Protein AF-A0A956D9Q2-F1 (afdb_monomer)

Radius of gyration: 20.37 Å; Cα contacts (8 Å, |Δi|>4): 290; chains: 1; bounding box: 52×32×59 Å

Structure (mmCIF, N/CA/C/O backbone):
data_AF-A0A956D9Q2-F1
#
_entry.id   AF-A0A956D9Q2-F1
#
loop_
_atom_site.group_PDB
_atom_site.id
_atom_site.type_symbol
_atom_site.label_atom_id
_atom_site.label_alt_id
_atom_site.label_comp_id
_atom_site.label_asym_id
_atom_site.label_entity_id
_atom_site.label_seq_id
_atom_site.pdbx_PDB_ins_code
_atom_site.Cartn_x
_atom_site.Cartn_y
_atom_site.Cartn_z
_atom_site.occupancy
_atom_site.B_iso_or_equiv
_atom_site.auth_seq_id
_atom_site.auth_comp_id
_atom_site.auth_asym_id
_atom_site.auth_atom_id
_atom_site.pdbx_PDB_model_num
ATOM 1 N N . MET A 1 1 ? 12.483 -1.437 -29.397 1.00 74.00 1 MET A N 1
ATOM 2 C CA . MET A 1 1 ? 12.167 -0.551 -28.256 1.00 74.00 1 MET A CA 1
ATOM 3 C C . MET A 1 1 ? 12.816 -1.042 -26.966 1.00 74.00 1 MET A C 1
ATOM 5 O O . MET A 1 1 ? 13.637 -0.314 -26.442 1.00 74.00 1 MET A O 1
ATOM 9 N N . ALA A 1 2 ? 12.564 -2.276 -26.504 1.00 77.69 2 ALA A N 1
ATOM 10 C CA . ALA A 1 2 ? 13.206 -2.820 -25.293 1.00 77.69 2 ALA A CA 1
ATOM 11 C C . ALA A 1 2 ? 14.751 -2.796 -25.322 1.00 77.69 2 ALA A C 1
ATOM 13 O O . ALA A 1 2 ? 15.374 -2.517 -24.308 1.00 77.69 2 ALA A O 1
ATOM 14 N N . ALA A 1 3 ? 15.372 -2.983 -26.494 1.00 83.94 3 ALA A N 1
ATOM 15 C CA . ALA A 1 3 ? 16.827 -2.867 -26.655 1.00 83.94 3 ALA A CA 1
ATOM 16 C C . ALA A 1 3 ? 17.393 -1.473 -26.304 1.00 83.94 3 ALA A C 1
ATOM 18 O O . ALA A 1 3 ? 18.543 -1.377 -25.893 1.00 83.94 3 ALA A O 1
ATOM 19 N N . LEU A 1 4 ? 16.593 -0.401 -26.416 1.00 89.38 4 LEU A N 1
ATOM 20 C CA . LEU A 1 4 ? 17.023 0.964 -26.078 1.00 89.38 4 LEU A CA 1
ATOM 21 C C . LEU A 1 4 ? 17.129 1.197 -24.566 1.00 89.38 4 LEU A C 1
ATOM 23 O O . LEU A 1 4 ? 17.721 2.185 -24.150 1.00 89.38 4 LEU A O 1
ATOM 27 N N . LEU A 1 5 ? 16.609 0.282 -23.741 1.00 87.38 5 LEU A N 1
ATOM 28 C CA . LEU A 1 5 ? 16.846 0.306 -22.298 1.00 87.38 5 LEU A CA 1
ATOM 29 C C . LEU A 1 5 ? 18.310 -0.020 -21.964 1.00 87.38 5 LEU A C 1
ATOM 31 O O . LEU A 1 5 ? 18.781 0.361 -20.910 1.00 87.38 5 LEU A O 1
ATOM 35 N N . GLY A 1 6 ? 19.056 -0.679 -22.853 1.00 86.81 6 GLY A N 1
ATOM 36 C CA . GLY A 1 6 ? 20.488 -0.937 -22.663 1.00 86.81 6 GLY A CA 1
ATOM 37 C C . GLY A 1 6 ? 21.409 0.140 -23.243 1.00 86.81 6 GLY A C 1
ATOM 38 O O . GLY A 1 6 ? 22.596 -0.119 -23.388 1.00 86.81 6 GLY A O 1
ATOM 39 N N . HIS A 1 7 ? 20.877 1.293 -23.661 1.00 91.50 7 HIS A N 1
ATOM 40 C CA . HIS A 1 7 ? 21.662 2.346 -24.310 1.00 91.50 7 HIS A CA 1
ATOM 41 C C . HIS A 1 7 ? 22.551 3.096 -23.304 1.00 91.50 7 HIS A C 1
ATOM 43 O O . HIS A 1 7 ? 22.143 3.278 -22.162 1.00 91.50 7 HIS A O 1
ATOM 49 N N . ASP A 1 8 ? 23.728 3.580 -23.712 1.00 88.00 8 ASP A N 1
ATOM 50 C CA . ASP A 1 8 ? 24.673 4.263 -22.805 1.00 88.00 8 ASP A CA 1
ATOM 51 C C . ASP A 1 8 ? 24.144 5.619 -22.296 1.00 88.00 8 ASP A C 1
ATOM 53 O O . ASP A 1 8 ? 24.400 6.022 -21.161 1.00 88.00 8 ASP A O 1
ATOM 57 N N . ASP A 1 9 ? 23.347 6.296 -23.120 1.00 90.75 9 ASP A N 1
ATOM 58 C CA . ASP A 1 9 ? 22.703 7.578 -22.802 1.00 90.75 9 ASP A CA 1
ATOM 59 C C . ASP A 1 9 ? 21.452 7.407 -21.914 1.00 90.75 9 ASP A C 1
ATOM 61 O O . ASP A 1 9 ? 20.498 6.720 -22.297 1.00 90.75 9 ASP A O 1
ATOM 65 N N . GLU A 1 10 ? 21.440 8.072 -20.752 1.00 90.56 10 GLU A N 1
ATOM 66 C CA . GLU A 1 10 ? 20.307 8.100 -19.816 1.00 90.56 10 GLU A CA 1
ATOM 67 C C . GLU A 1 10 ? 19.037 8.677 -20.450 1.00 90.56 10 GLU A C 1
ATOM 69 O O . GLU A 1 10 ? 17.956 8.122 -20.249 1.00 90.56 10 GLU A O 1
ATOM 74 N N . GLU A 1 11 ? 19.131 9.739 -21.253 1.00 92.31 11 GLU A N 1
ATOM 75 C CA . GLU A 1 11 ? 17.955 10.357 -21.874 1.00 92.31 11 GLU A CA 1
ATOM 76 C C . GLU A 1 11 ? 17.266 9.383 -22.836 1.00 92.31 11 GLU A C 1
ATOM 78 O O . GLU A 1 11 ? 16.033 9.294 -22.870 1.00 92.31 11 GLU A O 1
ATOM 83 N N . VAL A 1 12 ? 18.055 8.581 -23.559 1.00 93.75 12 VAL A N 1
ATOM 84 C CA . VAL A 1 12 ? 17.544 7.531 -24.451 1.00 93.75 12 VAL A CA 1
ATOM 85 C C . VAL A 1 12 ? 16.865 6.421 -23.650 1.00 93.75 12 VAL A C 1
ATOM 87 O O . VAL A 1 12 ? 15.775 5.981 -24.030 1.00 93.75 12 VAL A O 1
ATOM 90 N N . ARG A 1 13 ? 17.448 5.999 -22.519 1.00 93.94 13 ARG A N 1
ATOM 91 C CA . ARG A 1 13 ? 16.833 4.992 -21.636 1.00 93.94 13 ARG A CA 1
ATOM 92 C C . ARG A 1 13 ? 15.531 5.501 -21.012 1.00 93.94 13 ARG A C 1
ATOM 94 O O . ARG A 1 13 ? 14.530 4.781 -21.017 1.00 93.94 13 ARG A O 1
ATOM 101 N N . VAL A 1 14 ? 15.499 6.755 -20.555 1.00 94.00 14 VAL A N 1
ATOM 102 C CA . VAL A 1 14 ? 14.294 7.421 -20.030 1.00 94.00 14 VAL A CA 1
ATOM 103 C C . VAL A 1 14 ? 13.206 7.487 -21.099 1.00 94.00 14 VAL A C 1
ATOM 105 O O . VAL A 1 14 ? 12.069 7.077 -20.848 1.00 94.00 14 VAL A O 1
ATOM 108 N N . ALA A 1 15 ? 13.538 7.960 -22.302 1.00 94.25 15 ALA A N 1
ATOM 109 C CA . ALA A 1 15 ? 12.596 8.035 -23.413 1.00 94.25 15 ALA A CA 1
ATOM 110 C C . ALA A 1 15 ? 12.057 6.645 -23.781 1.00 94.25 15 ALA A C 1
ATOM 112 O O . ALA A 1 15 ? 10.848 6.478 -23.958 1.00 94.25 15 ALA A O 1
ATOM 113 N N . ALA A 1 16 ? 12.922 5.629 -23.814 1.00 94.25 16 ALA A N 1
ATOM 114 C CA . ALA A 1 16 ? 12.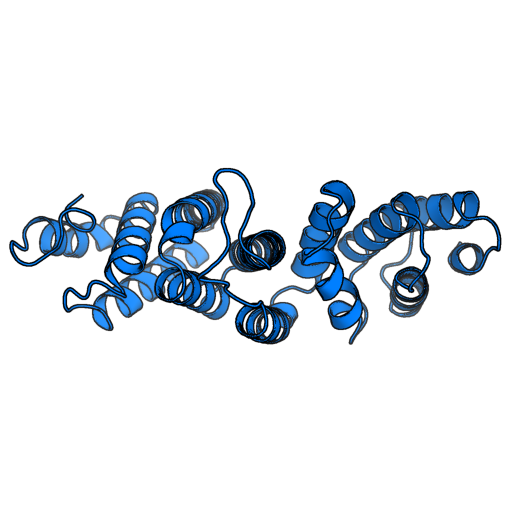521 4.249 -24.059 1.00 94.25 16 ALA A CA 1
ATOM 115 C C . ALA A 1 16 ? 11.545 3.736 -22.989 1.00 94.25 16 ALA A C 1
ATOM 117 O O . ALA A 1 16 ? 10.511 3.169 -23.341 1.00 94.25 16 ALA A O 1
ATOM 118 N N . ALA A 1 17 ? 11.811 3.980 -21.701 1.00 94.00 17 ALA A N 1
ATOM 119 C CA . ALA A 1 17 ? 10.908 3.600 -20.614 1.00 94.00 17 ALA A CA 1
ATOM 120 C C . ALA A 1 17 ? 9.540 4.300 -20.723 1.00 94.00 17 ALA A C 1
ATOM 122 O O . ALA A 1 17 ? 8.500 3.663 -20.537 1.00 94.00 17 ALA A O 1
ATOM 123 N N . VAL A 1 18 ? 9.515 5.586 -21.092 1.00 95.19 18 VAL A N 1
ATOM 124 C CA . VAL A 1 18 ? 8.268 6.338 -21.323 1.00 95.19 18 VAL A CA 1
ATOM 125 C C . VAL A 1 18 ? 7.482 5.764 -22.501 1.00 95.19 18 VAL A C 1
ATOM 127 O O . VAL A 1 18 ? 6.277 5.542 -22.381 1.00 95.19 18 VAL A O 1
ATOM 130 N N . VAL A 1 19 ? 8.139 5.483 -23.627 1.00 95.56 19 VAL A N 1
ATOM 131 C CA . VAL A 1 19 ? 7.466 4.919 -24.805 1.00 95.56 19 VAL A CA 1
ATOM 132 C C . VAL A 1 19 ? 6.958 3.505 -24.524 1.00 95.56 19 VAL A C 1
ATOM 134 O O . VAL A 1 19 ? 5.831 3.182 -24.895 1.00 95.56 19 VAL A O 1
ATOM 137 N N . LEU A 1 20 ? 7.735 2.675 -23.822 1.00 94.44 20 LEU A N 1
ATOM 138 C CA . LEU A 1 20 ? 7.298 1.341 -23.408 1.00 94.44 20 LEU A CA 1
ATOM 139 C C . LEU A 1 20 ? 6.104 1.405 -22.461 1.00 94.44 20 LEU A C 1
ATOM 141 O O . LEU A 1 20 ? 5.171 0.631 -22.624 1.00 94.44 20 LEU A O 1
ATOM 145 N N . ARG A 1 21 ? 6.069 2.351 -21.522 1.00 94.75 21 ARG A N 1
ATOM 146 C CA . ARG A 1 21 ? 4.885 2.552 -20.681 1.00 94.75 21 ARG A CA 1
ATOM 147 C C . ARG A 1 21 ? 3.629 2.791 -21.523 1.00 94.75 21 ARG A C 1
ATOM 149 O O . ARG A 1 21 ? 2.561 2.304 -21.168 1.00 94.75 21 ARG A O 1
ATOM 156 N N . GLU A 1 22 ? 3.726 3.571 -22.598 1.00 94.25 22 GLU A N 1
ATOM 157 C CA . GLU A 1 22 ? 2.556 3.919 -23.410 1.00 94.25 22 GLU A CA 1
ATOM 158 C C . GLU A 1 22 ? 2.171 2.868 -24.448 1.00 94.25 22 GLU A C 1
ATOM 160 O O . GLU A 1 22 ? 0.980 2.691 -24.693 1.00 94.25 22 GLU A O 1
ATOM 165 N N . GLN A 1 23 ? 3.152 2.201 -25.053 1.00 92.50 23 GLN A N 1
ATOM 166 C CA . GLN A 1 23 ? 2.966 1.378 -26.255 1.00 92.50 23 GLN A CA 1
ATOM 167 C C . GLN A 1 23 ? 3.648 0.003 -26.170 1.00 92.50 23 GLN A C 1
ATOM 169 O O . GLN A 1 23 ? 3.635 -0.762 -27.133 1.00 92.50 23 GLN A O 1
ATOM 174 N N . GLY A 1 24 ? 4.319 -0.297 -25.061 1.00 85.38 24 GLY A N 1
ATOM 175 C CA . GLY A 1 24 ? 5.081 -1.526 -24.881 1.00 85.38 24 GLY A CA 1
ATOM 176 C C . GLY A 1 24 ? 4.191 -2.737 -24.594 1.00 85.38 24 GLY A C 1
ATOM 177 O O . GLY A 1 24 ? 3.100 -2.591 -24.038 1.00 85.38 24 GLY A O 1
ATOM 178 N N . PRO A 1 25 ? 4.649 -3.948 -24.953 1.00 88.06 25 PRO A N 1
ATOM 179 C CA . PRO A 1 25 ? 3.952 -5.170 -24.589 1.00 88.06 25 PRO A CA 1
ATOM 180 C C . PRO A 1 25 ? 4.051 -5.419 -23.078 1.00 88.06 25 PRO A C 1
ATOM 182 O O . PRO A 1 25 ? 5.095 -5.213 -22.458 1.00 88.06 25 PRO A O 1
ATOM 185 N N . ALA A 1 26 ? 2.959 -5.906 -22.489 1.00 87.25 26 ALA A N 1
ATOM 186 C CA . ALA A 1 26 ? 2.914 -6.374 -21.107 1.00 87.25 26 ALA A CA 1
ATOM 187 C C . ALA A 1 26 ? 3.483 -7.804 -21.013 1.00 87.25 26 ALA A C 1
ATOM 189 O O . ALA A 1 26 ? 2.753 -8.764 -20.764 1.00 87.25 26 ALA A O 1
ATOM 190 N N . ASP A 1 27 ? 4.780 -7.957 -21.292 1.00 89.00 27 ASP A N 1
ATOM 191 C CA . ASP A 1 27 ? 5.479 -9.242 -21.240 1.00 89.00 27 ASP A CA 1
ATOM 192 C C . ASP A 1 27 ? 6.633 -9.257 -20.225 1.00 89.00 27 ASP A C 1
ATOM 194 O O . ASP A 1 27 ? 7.174 -8.230 -19.806 1.00 89.00 27 ASP A O 1
ATOM 198 N N . ALA A 1 28 ? 7.011 -10.468 -19.808 1.00 87.12 28 ALA A N 1
ATOM 199 C CA . ALA A 1 28 ? 8.036 -10.673 -18.789 1.00 87.12 28 ALA A CA 1
ATOM 200 C C . ALA A 1 28 ? 9.428 -10.193 -19.234 1.00 87.12 28 ALA A C 1
ATOM 202 O O . ALA A 1 28 ? 10.229 -9.797 -18.389 1.00 87.12 28 ALA A O 1
ATOM 203 N N . ALA A 1 29 ? 9.722 -10.209 -20.538 1.00 89.12 29 ALA A N 1
ATOM 204 C CA . ALA A 1 29 ? 11.007 -9.766 -21.071 1.00 89.12 29 ALA A CA 1
ATOM 205 C C . ALA A 1 29 ? 11.160 -8.243 -20.949 1.00 89.12 29 ALA A C 1
ATOM 207 O O . ALA A 1 29 ? 12.189 -7.756 -20.480 1.00 89.12 29 ALA A O 1
ATOM 208 N N . THR A 1 30 ? 10.114 -7.496 -21.300 1.00 90.38 30 THR A N 1
ATOM 209 C CA . THR A 1 30 ? 10.054 -6.036 -21.181 1.00 90.38 30 THR A CA 1
ATOM 210 C C . THR A 1 30 ? 10.071 -5.615 -19.718 1.00 90.38 30 THR A C 1
ATOM 212 O O . THR A 1 30 ? 10.853 -4.741 -19.343 1.00 90.38 30 THR A O 1
ATOM 215 N N . ALA A 1 31 ? 9.281 -6.276 -18.866 1.00 89.50 31 ALA A N 1
ATOM 216 C CA . ALA A 1 31 ? 9.311 -6.034 -17.428 1.00 89.50 31 ALA A CA 1
ATOM 217 C C . ALA A 1 31 ? 10.694 -6.343 -16.824 1.00 89.50 31 ALA A C 1
ATOM 219 O O . ALA A 1 31 ? 11.209 -5.554 -16.036 1.00 89.50 31 ALA A O 1
ATOM 220 N N . GLY A 1 32 ? 11.340 -7.440 -17.231 1.00 89.31 32 GLY A N 1
ATOM 221 C CA . GLY A 1 32 ? 12.693 -7.789 -16.790 1.00 89.31 32 GLY A CA 1
ATOM 222 C C . GLY A 1 32 ? 13.746 -6.761 -17.212 1.00 89.31 32 GLY A C 1
ATOM 223 O O . GLY A 1 32 ? 14.578 -6.366 -16.396 1.00 89.31 32 GLY A O 1
ATOM 224 N N . ALA A 1 33 ? 13.676 -6.270 -18.452 1.00 90.00 33 ALA A N 1
ATOM 225 C CA . ALA A 1 33 ? 14.574 -5.227 -18.946 1.00 90.00 33 ALA A CA 1
ATOM 226 C C . ALA A 1 33 ? 14.397 -3.903 -18.181 1.00 90.00 33 ALA A C 1
ATOM 228 O O . ALA A 1 33 ? 15.385 -3.272 -17.813 1.00 90.00 33 ALA A O 1
ATOM 229 N N . LEU A 1 34 ? 13.153 -3.518 -17.876 1.00 91.69 34 LEU A N 1
ATOM 230 C CA . LEU A 1 34 ? 12.854 -2.348 -17.045 1.00 91.69 34 LEU A CA 1
ATOM 231 C C . LEU A 1 34 ? 13.390 -2.514 -15.618 1.00 91.69 34 LEU A C 1
ATOM 233 O O . LEU A 1 34 ? 13.999 -1.596 -15.086 1.00 91.69 34 LEU A O 1
ATOM 237 N N . VAL A 1 35 ? 13.239 -3.687 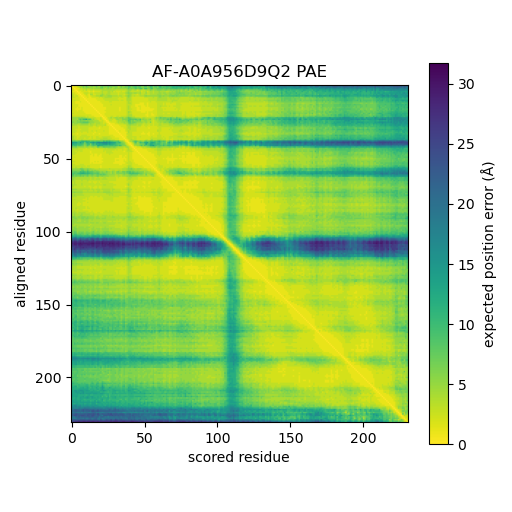-15.000 1.00 91.00 35 VAL A N 1
ATOM 238 C CA . VAL A 1 35 ? 13.810 -3.952 -13.666 1.00 91.00 35 VAL A CA 1
ATOM 239 C C . VAL A 1 35 ? 15.335 -3.802 -13.657 1.00 91.00 35 VAL A C 1
ATOM 241 O O . VAL A 1 35 ? 15.892 -3.348 -12.657 1.00 91.00 35 VAL A O 1
ATOM 244 N N . GLY A 1 36 ? 16.008 -4.127 -14.765 1.00 88.25 36 GLY A N 1
ATOM 245 C CA . GLY A 1 36 ? 17.444 -3.898 -14.938 1.00 88.25 36 GLY A CA 1
ATOM 246 C C . GLY A 1 36 ? 17.868 -2.431 -14.780 1.00 88.25 36 GLY A C 1
ATOM 247 O O . GLY A 1 36 ? 18.987 -2.181 -14.344 1.00 88.25 36 GLY A O 1
ATOM 248 N N . LEU A 1 37 ? 16.966 -1.478 -15.045 1.00 88.88 37 LEU A N 1
ATOM 249 C CA . LEU A 1 37 ? 17.195 -0.036 -14.876 1.00 88.88 37 LEU A CA 1
ATOM 250 C C . LEU A 1 37 ? 17.000 0.474 -13.446 1.00 88.88 37 LEU A C 1
ATOM 252 O O . LEU A 1 37 ? 17.184 1.654 -13.186 1.00 88.88 37 LEU A O 1
ATOM 256 N N . LEU A 1 38 ? 16.602 -0.379 -12.502 1.00 88.25 38 LEU A N 1
ATOM 257 C CA . LEU A 1 38 ? 16.478 -0.003 -11.090 1.00 88.25 38 LEU A CA 1
ATOM 258 C C . LEU A 1 38 ? 17.776 -0.263 -10.300 1.00 88.25 38 LEU A C 1
ATOM 260 O O . LEU A 1 38 ? 17.731 -0.510 -9.094 1.00 88.25 38 LEU A O 1
ATOM 264 N N . ALA A 1 39 ? 18.926 -0.275 -10.977 1.00 77.94 39 ALA A N 1
ATOM 265 C CA . ALA A 1 39 ? 20.228 -0.547 -10.375 1.00 77.94 39 ALA A CA 1
ATOM 266 C C . ALA A 1 39 ? 20.796 0.666 -9.611 1.00 77.94 39 ALA A C 1
ATOM 268 O O . ALA A 1 39 ? 20.363 1.808 -9.778 1.00 77.94 39 ALA A O 1
ATOM 269 N N . GLU A 1 40 ? 21.787 0.415 -8.751 1.00 62.41 40 GLU A N 1
ATOM 270 C CA . GLU A 1 40 ? 22.523 1.487 -8.077 1.00 62.41 40 GLU A CA 1
ATOM 271 C C . GLU A 1 40 ? 23.238 2.368 -9.113 1.00 62.41 40 GLU A C 1
ATOM 273 O O . GLU A 1 40 ? 23.981 1.868 -9.954 1.00 62.41 40 GLU A O 1
ATOM 278 N N . GLY A 1 41 ? 23.002 3.682 -9.052 1.00 66.44 41 GLY A N 1
ATOM 279 C CA . GLY A 1 41 ? 23.578 4.666 -9.977 1.00 66.44 41 GLY A CA 1
ATOM 280 C C . GLY A 1 41 ? 22.597 5.254 -10.995 1.00 66.44 41 GLY A C 1
ATOM 281 O O . GLY A 1 41 ? 22.924 6.263 -11.612 1.00 66.44 41 GLY A O 1
ATOM 282 N N . SER A 1 42 ? 21.389 4.700 -11.129 1.00 79.81 42 SER A N 1
ATOM 283 C CA . SER A 1 42 ? 20.349 5.263 -11.997 1.00 79.81 42 SER A CA 1
ATOM 284 C C . SER A 1 42 ? 19.889 6.644 -11.533 1.00 79.81 42 SER A C 1
ATOM 286 O O . SER A 1 42 ? 19.599 6.845 -10.348 1.00 79.81 42 SER A O 1
ATOM 288 N N . GLY A 1 43 ? 19.776 7.588 -12.470 1.00 87.75 43 GLY A N 1
ATOM 289 C CA . GLY A 1 43 ? 19.271 8.933 -12.207 1.00 87.75 43 GLY A CA 1
ATOM 290 C C . GLY A 1 43 ? 17.803 8.946 -11.762 1.00 87.75 43 GLY A C 1
ATOM 291 O O . GLY A 1 43 ? 17.033 8.015 -12.009 1.00 87.75 43 GLY A O 1
ATOM 292 N N . LEU A 1 44 ? 17.379 10.025 -11.093 1.00 90.88 44 LEU A N 1
ATOM 293 C CA . LEU A 1 44 ? 16.014 10.150 -10.549 1.00 90.88 44 LEU A CA 1
ATOM 294 C C . LEU A 1 44 ? 14.931 10.057 -11.636 1.00 90.88 44 LEU A C 1
ATOM 296 O O . LEU A 1 44 ? 13.851 9.506 -11.404 1.00 90.88 44 LEU A O 1
ATOM 300 N N . LEU A 1 45 ? 15.207 10.599 -12.827 1.00 92.25 45 LEU A N 1
ATOM 301 C CA . LEU A 1 45 ? 14.277 10.562 -13.955 1.00 92.25 45 LEU A CA 1
ATOM 302 C C . LEU A 1 45 ? 14.125 9.143 -14.504 1.00 92.25 45 LEU A C 1
ATOM 304 O O . LEU A 1 45 ? 12.997 8.711 -14.750 1.00 92.25 45 LEU A O 1
ATOM 308 N N . GLU A 1 46 ? 15.229 8.406 -14.619 1.00 93.56 46 GLU A N 1
ATOM 309 C CA . GLU A 1 46 ? 15.242 7.004 -15.035 1.00 93.56 46 GLU A CA 1
ATOM 310 C C . GLU A 1 46 ? 14.478 6.118 -14.053 1.00 93.56 46 GLU A C 1
ATOM 312 O O . GLU A 1 46 ? 13.583 5.377 -14.467 1.00 93.56 46 GLU A O 1
ATOM 317 N N . GLN A 1 47 ? 14.736 6.260 -12.750 1.00 94.38 47 GLN A N 1
ATOM 318 C CA . GLN A 1 47 ? 14.011 5.527 -11.709 1.00 94.38 47 GLN A CA 1
ATOM 319 C C . GLN A 1 47 ? 12.503 5.783 -11.807 1.00 94.38 47 GLN A C 1
ATOM 321 O O . GLN A 1 47 ? 11.697 4.851 -11.857 1.00 94.38 47 GLN A O 1
ATOM 326 N N . ARG A 1 48 ? 12.098 7.055 -11.898 1.00 94.94 48 ARG A N 1
ATOM 327 C CA . ARG A 1 48 ? 10.685 7.441 -11.978 1.00 94.94 48 ARG A CA 1
ATOM 328 C C . ARG A 1 48 ? 10.011 6.931 -13.253 1.00 94.94 48 ARG A C 1
ATOM 330 O O . ARG A 1 48 ? 8.868 6.471 -13.187 1.00 94.94 48 ARG A O 1
ATOM 337 N N . ALA A 1 49 ? 10.669 7.043 -14.406 1.00 95.25 49 ALA A N 1
ATOM 338 C CA . ALA A 1 49 ? 10.137 6.567 -15.682 1.00 95.25 49 ALA A CA 1
ATOM 339 C C . ALA A 1 49 ? 9.977 5.041 -15.676 1.00 95.25 49 ALA A C 1
ATOM 341 O O . ALA A 1 49 ? 8.912 4.533 -16.031 1.00 95.25 49 ALA A O 1
ATOM 342 N N . THR A 1 50 ? 10.991 4.336 -15.180 1.00 94.75 50 THR A N 1
ATOM 343 C CA . THR A 1 50 ? 11.020 2.876 -15.075 1.00 94.75 50 THR A CA 1
ATOM 344 C C . THR A 1 50 ? 9.928 2.349 -14.152 1.00 94.75 50 THR A C 1
ATOM 346 O O . THR A 1 50 ? 9.146 1.491 -14.555 1.00 94.75 50 THR A O 1
ATOM 349 N N . LEU A 1 51 ? 9.800 2.898 -12.940 1.00 96.56 51 LEU A N 1
ATOM 350 C CA . LEU A 1 51 ? 8.765 2.488 -11.985 1.00 96.56 51 LEU A CA 1
ATOM 351 C C . LEU A 1 51 ? 7.351 2.702 -12.547 1.00 96.56 51 LEU A C 1
ATOM 353 O O . LEU A 1 51 ? 6.491 1.836 -12.412 1.00 96.56 51 LEU A O 1
ATOM 357 N N . ARG A 1 52 ? 7.113 3.815 -13.252 1.00 96.06 52 ARG A N 1
ATOM 358 C CA . ARG A 1 52 ? 5.826 4.071 -13.924 1.00 96.06 52 ARG A CA 1
ATOM 359 C C . ARG A 1 52 ? 5.556 3.118 -15.082 1.00 96.06 52 ARG A C 1
ATOM 361 O O . ARG A 1 52 ? 4.403 2.765 -15.315 1.00 96.06 52 ARG A O 1
ATOM 368 N N . ALA A 1 53 ? 6.590 2.731 -15.824 1.00 95.06 53 ALA A N 1
ATOM 369 C CA . ALA A 1 53 ? 6.466 1.725 -16.870 1.00 95.06 53 ALA A CA 1
ATOM 370 C C . ALA A 1 53 ? 6.086 0.365 -16.272 1.00 95.06 53 ALA A C 1
ATOM 372 O O . ALA A 1 53 ? 5.114 -0.240 -16.719 1.00 95.06 53 ALA A O 1
ATOM 373 N N . LEU A 1 54 ? 6.765 -0.055 -15.200 1.00 94.88 54 LEU A N 1
ATOM 374 C CA . LEU A 1 54 ? 6.450 -1.285 -14.468 1.00 94.88 54 LEU A CA 1
ATOM 375 C C . LEU A 1 54 ? 5.029 -1.275 -13.890 1.00 94.88 54 LEU A C 1
ATOM 377 O O . LEU A 1 54 ? 4.330 -2.277 -13.987 1.00 94.88 54 LEU A O 1
ATOM 381 N N . ALA A 1 55 ? 4.567 -0.141 -13.360 1.00 94.88 55 ALA A N 1
ATOM 382 C CA . ALA A 1 55 ? 3.207 -0.009 -12.838 1.00 94.88 55 ALA A CA 1
ATOM 383 C C . ALA A 1 55 ? 2.118 -0.247 -13.899 1.00 94.88 55 ALA A C 1
ATOM 385 O O . ALA A 1 55 ? 1.057 -0.779 -13.582 1.00 94.88 55 ALA A O 1
ATOM 386 N N . LYS A 1 56 ? 2.367 0.154 -15.154 1.00 94.25 56 LYS A N 1
ATOM 387 C CA . LYS A 1 56 ? 1.399 0.017 -16.254 1.00 94.25 56 LYS A CA 1
ATOM 388 C C . LYS A 1 56 ? 1.505 -1.321 -16.982 1.00 94.25 56 LYS A C 1
ATOM 390 O O . LYS A 1 56 ? 0.481 -1.880 -17.360 1.00 94.25 56 LYS A O 1
ATOM 395 N N . LEU A 1 57 ? 2.721 -1.817 -17.197 1.00 91.44 57 LEU A N 1
ATOM 396 C CA . LEU A 1 57 ? 2.970 -3.055 -17.946 1.00 91.44 57 LEU A CA 1
ATOM 397 C C . LEU A 1 57 ? 2.903 -4.313 -17.071 1.00 91.44 57 LEU A C 1
ATOM 399 O O . LEU A 1 57 ? 2.790 -5.417 -17.598 1.00 91.44 57 LEU A O 1
ATOM 403 N N . GLY A 1 58 ? 2.953 -4.146 -15.750 1.00 86.25 58 GLY A N 1
ATOM 404 C CA . GLY A 1 58 ? 3.004 -5.232 -14.786 1.00 86.25 58 GLY A CA 1
ATOM 405 C C . GLY A 1 58 ? 4.432 -5.596 -14.383 1.00 86.25 58 GLY A C 1
ATOM 406 O O . GLY A 1 58 ? 5.414 -5.343 -15.085 1.00 86.25 58 GLY A O 1
ATOM 407 N N . LEU A 1 59 ? 4.536 -6.205 -13.205 1.00 87.62 59 LEU A N 1
ATOM 408 C CA . LEU A 1 59 ? 5.795 -6.652 -12.624 1.00 87.62 59 LEU A CA 1
ATOM 409 C C . LEU A 1 59 ? 6.077 -8.107 -13.004 1.00 87.62 59 LEU A C 1
ATOM 411 O O . LEU A 1 59 ? 5.219 -8.977 -12.860 1.00 87.62 59 LEU A O 1
ATOM 415 N N . ALA A 1 60 ? 7.308 -8.383 -13.436 1.00 83.06 60 ALA A N 1
ATOM 416 C CA . ALA A 1 60 ? 7.786 -9.753 -13.572 1.00 83.06 60 ALA A CA 1
ATOM 417 C C . ALA A 1 60 ? 7.890 -10.435 -12.194 1.00 83.06 60 ALA A C 1
ATOM 419 O O . ALA A 1 60 ? 8.025 -9.781 -11.156 1.00 83.06 60 ALA A O 1
ATOM 420 N N . ASN A 1 61 ? 7.883 -11.768 -12.175 1.00 78.94 61 ASN A N 1
ATOM 421 C CA . ASN A 1 61 ? 8.091 -12.531 -10.943 1.00 78.94 61 ASN A CA 1
ATOM 422 C C . ASN A 1 61 ? 9.415 -12.128 -10.268 1.00 78.94 61 ASN A C 1
ATOM 424 O O . ASN A 1 61 ? 10.458 -12.087 -10.916 1.00 78.94 61 ASN A O 1
ATOM 428 N N . GLY A 1 62 ? 9.367 -11.819 -8.968 1.00 80.50 62 GLY A N 1
ATOM 429 C CA . GLY A 1 62 ? 10.533 -11.371 -8.192 1.00 80.50 62 GLY A CA 1
ATOM 430 C C . GLY A 1 62 ? 10.947 -9.908 -8.415 1.00 80.50 62 GLY A C 1
ATOM 431 O O . GLY A 1 62 ? 11.813 -9.407 -7.705 1.00 80.50 62 GLY A O 1
ATOM 432 N N . ALA A 1 63 ? 10.310 -9.180 -9.341 1.00 86.69 63 ALA A N 1
ATOM 433 C CA . ALA A 1 63 ? 10.601 -7.763 -9.578 1.00 86.69 63 ALA A CA 1
ATOM 434 C C . ALA A 1 63 ? 10.201 -6.864 -8.401 1.00 86.69 63 ALA A C 1
ATOM 436 O O . ALA A 1 63 ? 10.789 -5.802 -8.205 1.00 86.69 63 ALA A O 1
ATOM 437 N N . LEU A 1 64 ? 9.213 -7.288 -7.606 1.00 91.62 64 LEU A N 1
ATOM 438 C CA . LEU A 1 64 ? 8.734 -6.520 -6.460 1.00 91.62 64 LEU A CA 1
ATOM 439 C C . LEU A 1 64 ? 9.863 -6.219 -5.465 1.00 91.62 64 LEU A C 1
ATOM 441 O O . LEU A 1 64 ? 9.953 -5.092 -4.990 1.00 91.62 64 LEU A O 1
ATOM 445 N N . ASP A 1 65 ? 10.782 -7.159 -5.235 1.00 91.31 65 ASP A N 1
ATOM 446 C CA . ASP A 1 65 ? 11.916 -6.964 -4.321 1.00 91.31 65 ASP A CA 1
ATOM 447 C C . ASP A 1 65 ? 12.845 -5.825 -4.767 1.00 91.31 65 ASP A C 1
ATOM 449 O O . ASP A 1 65 ? 13.500 -5.194 -3.939 1.00 91.31 65 ASP A O 1
ATOM 453 N N . ARG A 1 66 ? 12.868 -5.512 -6.070 1.00 91.88 66 ARG A N 1
ATOM 454 C CA . ARG A 1 66 ? 13.597 -4.364 -6.629 1.00 91.88 66 ARG A CA 1
ATOM 455 C C . ARG A 1 66 ? 12.813 -3.058 -6.538 1.00 91.88 66 ARG A C 1
ATOM 457 O O . ARG A 1 66 ? 13.425 -2.000 -6.512 1.00 91.88 66 ARG A O 1
ATOM 464 N N . VAL A 1 67 ? 11.485 -3.112 -6.455 1.00 94.31 67 VAL A N 1
ATOM 465 C CA . VAL A 1 67 ? 10.617 -1.931 -6.304 1.00 94.31 67 VAL A CA 1
ATOM 466 C C . VAL A 1 67 ? 10.534 -1.473 -4.848 1.00 94.31 67 VAL A C 1
ATOM 468 O O . VAL A 1 67 ? 10.559 -0.271 -4.584 1.00 94.31 67 VAL A O 1
ATOM 471 N N . LEU A 1 68 ? 10.458 -2.407 -3.893 1.00 93.38 68 LEU A N 1
ATOM 472 C CA . LEU A 1 68 ? 10.237 -2.098 -2.474 1.00 93.38 68 LEU A CA 1
ATOM 473 C C . LEU A 1 68 ? 11.232 -1.088 -1.864 1.00 93.38 68 LEU A C 1
ATOM 475 O O . LEU A 1 68 ? 10.773 -0.236 -1.102 1.00 93.38 68 LEU A O 1
ATOM 479 N N . PRO A 1 69 ? 12.544 -1.095 -2.182 1.00 92.12 69 PRO A N 1
ATOM 480 C CA . PRO A 1 69 ? 13.479 -0.091 -1.667 1.00 92.12 69 PRO A CA 1
ATOM 481 C C . PRO A 1 69 ? 13.100 1.356 -2.021 1.00 92.12 69 PRO A C 1
ATOM 483 O O . PRO A 1 69 ? 13.379 2.277 -1.254 1.00 92.12 69 PRO A O 1
ATOM 486 N N . PHE A 1 70 ? 12.412 1.573 -3.148 1.00 93.75 70 PHE A N 1
ATOM 487 C CA . PHE A 1 70 ? 12.011 2.907 -3.600 1.00 93.75 70 PHE A CA 1
ATOM 488 C C . PHE A 1 70 ? 10.806 3.475 -2.834 1.00 93.75 70 PHE A C 1
ATOM 490 O O . PHE A 1 70 ? 10.523 4.668 -2.944 1.00 93.75 70 PHE A O 1
ATOM 497 N N . LEU A 1 71 ? 10.136 2.680 -1.990 1.00 93.81 71 LEU A N 1
AT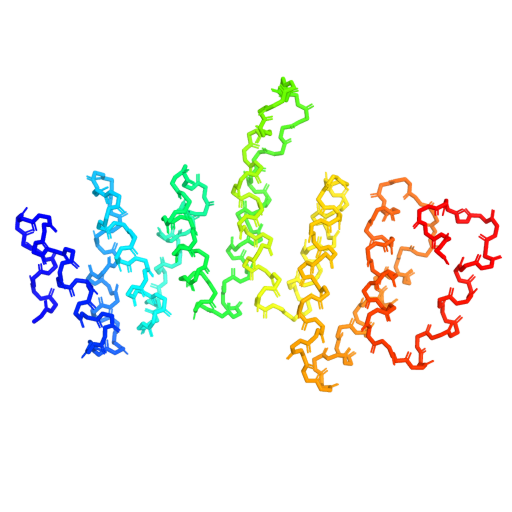OM 498 C CA . LEU A 1 71 ? 9.118 3.191 -1.061 1.00 93.81 71 LEU A CA 1
ATOM 499 C C . LEU A 1 71 ? 9.731 4.110 0.009 1.00 93.81 71 LEU A C 1
ATOM 501 O O . LEU A 1 71 ? 9.055 5.003 0.514 1.00 93.81 71 LEU A O 1
ATOM 505 N N . GLY A 1 72 ? 11.022 3.945 0.311 1.00 90.12 72 GLY A N 1
ATOM 506 C CA . GLY A 1 72 ? 11.797 4.832 1.181 1.00 90.12 72 GLY A CA 1
ATOM 507 C C . GLY A 1 72 ? 12.542 5.953 0.448 1.00 90.12 72 GLY A C 1
ATOM 508 O O . GLY A 1 72 ? 13.340 6.652 1.076 1.00 90.12 72 GLY A O 1
ATOM 509 N N . ALA A 1 73 ? 12.326 6.135 -0.861 1.00 90.75 73 ALA A N 1
ATOM 510 C CA . ALA A 1 73 ? 13.044 7.140 -1.640 1.00 90.75 73 ALA A CA 1
ATOM 511 C C . ALA A 1 73 ? 12.787 8.562 -1.109 1.00 90.75 73 ALA A C 1
ATOM 513 O O . ALA A 1 73 ? 11.651 8.940 -0.796 1.00 90.75 73 ALA A O 1
ATOM 514 N N . ARG A 1 74 ? 13.858 9.368 -1.042 1.00 87.56 74 ARG A N 1
ATOM 515 C CA . ARG A 1 74 ? 13.786 10.784 -0.642 1.00 87.56 74 ARG A CA 1
ATOM 516 C C . ARG A 1 74 ? 12.991 11.622 -1.637 1.00 87.56 74 ARG A C 1
ATOM 518 O O . ARG A 1 74 ? 12.312 12.552 -1.225 1.00 87.56 74 ARG A O 1
ATOM 525 N N . ASP A 1 75 ? 13.089 11.290 -2.922 1.00 91.38 75 ASP A N 1
ATOM 526 C CA . ASP A 1 75 ? 12.324 11.957 -3.968 1.00 91.38 75 ASP A CA 1
ATOM 527 C C . ASP A 1 75 ? 10.861 11.494 -3.954 1.00 91.38 75 ASP A C 1
ATOM 529 O O . ASP A 1 75 ? 10.557 10.300 -4.041 1.00 91.38 75 ASP A O 1
ATOM 533 N N . ASP A 1 76 ? 9.947 12.456 -3.856 1.00 91.75 76 ASP A N 1
ATOM 534 C CA . ASP A 1 76 ? 8.507 12.206 -3.799 1.00 91.75 76 ASP A CA 1
ATOM 535 C C . ASP A 1 76 ? 7.967 11.600 -5.099 1.00 91.75 76 ASP A C 1
ATOM 537 O O . ASP A 1 76 ? 7.051 10.776 -5.066 1.00 91.75 76 ASP A O 1
ATOM 541 N N . GLY A 1 77 ? 8.539 11.975 -6.246 1.00 94.25 77 GLY A N 1
ATOM 542 C CA . GLY A 1 77 ? 8.138 11.475 -7.556 1.00 94.25 77 GLY A CA 1
ATOM 543 C C . GLY A 1 77 ? 8.518 10.012 -7.768 1.00 94.25 77 GLY A C 1
ATOM 544 O O . GLY A 1 77 ? 7.703 9.244 -8.287 1.00 94.25 77 GLY A O 1
ATOM 545 N N . VAL A 1 78 ? 9.723 9.624 -7.348 1.00 95.50 78 VAL A N 1
ATOM 546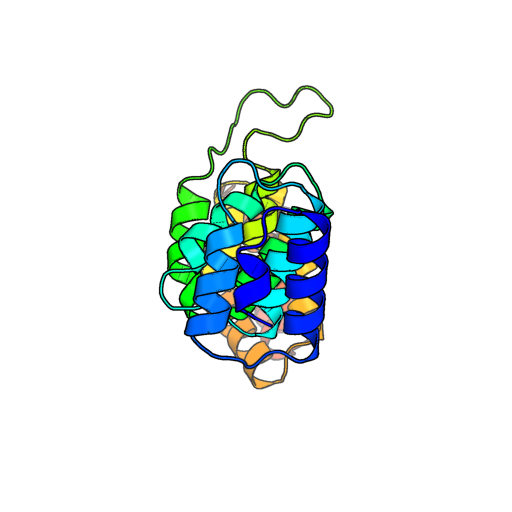 C CA . VAL A 1 78 ? 10.199 8.233 -7.343 1.00 95.50 78 VAL A CA 1
ATOM 547 C C . VAL A 1 78 ? 9.364 7.399 -6.377 1.00 95.50 78 VAL A C 1
ATOM 549 O O . VAL A 1 78 ? 8.865 6.341 -6.756 1.00 95.50 78 VAL A O 1
ATOM 552 N N . ARG A 1 79 ? 9.120 7.901 -5.162 1.00 95.69 79 ARG A N 1
ATOM 553 C CA . ARG A 1 79 ? 8.311 7.192 -4.165 1.00 95.69 79 ARG A CA 1
ATOM 554 C C . ARG A 1 79 ? 6.867 6.984 -4.619 1.00 95.69 79 ARG A C 1
ATOM 556 O O . ARG A 1 79 ? 6.336 5.887 -4.480 1.00 95.69 79 ARG A O 1
ATOM 563 N N . ALA A 1 80 ? 6.237 8.000 -5.211 1.00 95.44 80 ALA A N 1
ATOM 564 C CA . ALA A 1 80 ? 4.892 7.873 -5.772 1.00 95.44 80 ALA A CA 1
ATOM 565 C C . ALA A 1 80 ? 4.835 6.824 -6.896 1.00 95.44 80 ALA A C 1
ATOM 567 O O . ALA A 1 80 ? 3.914 6.009 -6.930 1.00 95.44 80 ALA A O 1
ATOM 568 N N . ALA A 1 81 ? 5.843 6.796 -7.773 1.00 96.50 81 ALA A N 1
ATOM 569 C CA . ALA A 1 81 ? 5.948 5.782 -8.819 1.00 96.50 81 ALA A CA 1
ATOM 570 C C . ALA A 1 81 ? 6.173 4.369 -8.247 1.00 96.50 81 ALA A C 1
ATOM 572 O O . ALA A 1 81 ? 5.610 3.405 -8.759 1.00 96.50 81 ALA A O 1
ATOM 573 N N . ALA A 1 82 ? 6.942 4.239 -7.162 1.00 96.69 82 ALA A N 1
ATOM 574 C CA . ALA A 1 82 ? 7.142 2.970 -6.466 1.00 96.69 82 ALA A CA 1
ATOM 575 C C . ALA A 1 82 ? 5.850 2.449 -5.824 1.00 96.69 82 ALA A C 1
ATOM 577 O O . ALA A 1 82 ? 5.577 1.253 -5.891 1.00 96.69 82 ALA A O 1
ATOM 578 N N . ILE A 1 83 ? 5.027 3.340 -5.257 1.00 96.38 83 ILE A N 1
ATOM 579 C CA . ILE A 1 83 ? 3.695 2.993 -4.742 1.00 96.38 83 ILE A CA 1
ATOM 580 C C . ILE A 1 83 ? 2.818 2.452 -5.878 1.00 96.38 83 ILE A C 1
ATOM 582 O O . ILE A 1 83 ? 2.217 1.393 -5.727 1.00 96.38 83 ILE A O 1
ATOM 586 N N . GLU A 1 84 ? 2.755 3.142 -7.021 1.00 96.38 84 GLU A N 1
ATOM 587 C CA . GLU A 1 84 ? 1.987 2.682 -8.191 1.00 96.38 84 GLU A CA 1
ATOM 588 C C . GLU A 1 84 ? 2.469 1.310 -8.686 1.00 96.38 84 GLU A C 1
ATOM 590 O O . GLU A 1 84 ? 1.655 0.411 -8.910 1.00 96.38 84 GLU A O 1
ATOM 595 N N . ALA A 1 85 ? 3.786 1.117 -8.780 1.00 96.06 85 ALA A N 1
ATOM 596 C CA . ALA A 1 85 ? 4.377 -0.158 -9.166 1.00 96.06 85 ALA A CA 1
ATOM 597 C C . ALA A 1 85 ? 4.029 -1.271 -8.167 1.00 96.06 85 ALA A C 1
ATOM 599 O O . ALA A 1 85 ? 3.552 -2.328 -8.574 1.00 96.06 85 ALA A O 1
ATOM 600 N N . ALA A 1 86 ? 4.185 -1.038 -6.863 1.00 96.00 86 ALA A N 1
ATOM 601 C CA . ALA A 1 86 ? 3.861 -2.027 -5.838 1.00 96.00 86 ALA A CA 1
ATOM 602 C C . ALA A 1 86 ? 2.364 -2.391 -5.820 1.00 96.00 86 ALA A C 1
ATOM 604 O O . ALA A 1 86 ? 2.024 -3.558 -5.642 1.00 96.00 86 ALA A O 1
ATOM 605 N N . VAL A 1 87 ? 1.469 -1.428 -6.070 1.00 94.56 87 VAL A N 1
ATOM 606 C CA . VAL A 1 87 ? 0.024 -1.686 -6.211 1.00 94.56 87 VAL A CA 1
ATOM 607 C C . VAL A 1 87 ? -0.270 -2.567 -7.430 1.00 94.56 87 VAL A C 1
ATOM 609 O O . VAL A 1 87 ? -1.118 -3.454 -7.342 1.00 94.56 87 VAL A O 1
ATOM 612 N N . SER A 1 88 ? 0.450 -2.385 -8.544 1.00 93.62 88 SER A N 1
ATOM 613 C CA . SER A 1 88 ? 0.261 -3.194 -9.762 1.00 93.62 88 SER A CA 1
ATOM 614 C C . SER A 1 88 ? 0.579 -4.687 -9.572 1.00 93.62 88 SER A C 1
ATOM 616 O O . SER A 1 88 ? 0.036 -5.521 -10.293 1.00 93.62 88 SER A O 1
ATOM 618 N N . ALA A 1 89 ? 1.388 -5.050 -8.565 1.00 92.25 89 ALA A N 1
ATOM 619 C CA . ALA A 1 89 ? 1.628 -6.450 -8.190 1.00 92.25 89 ALA A CA 1
ATOM 620 C C . ALA A 1 89 ? 0.404 -7.124 -7.535 1.00 92.25 89 ALA A C 1
ATOM 622 O O . ALA A 1 89 ? 0.388 -8.345 -7.351 1.00 92.25 89 ALA A O 1
ATOM 623 N N . GLY A 1 90 ? -0.624 -6.353 -7.166 1.00 90.62 90 GLY A N 1
ATOM 624 C CA . GLY A 1 90 ? -1.849 -6.864 -6.566 1.00 90.62 90 GLY A CA 1
ATOM 625 C C . GLY A 1 90 ? -1.609 -7.582 -5.234 1.00 90.62 90 GLY A C 1
ATOM 626 O O . GLY A 1 90 ? -0.710 -7.252 -4.462 1.00 90.62 90 GLY A O 1
ATOM 627 N N . GLN A 1 91 ? -2.427 -8.598 -4.954 1.00 90.25 91 GLN A N 1
ATOM 628 C CA . GLN A 1 91 ? -2.405 -9.320 -3.673 1.00 90.25 91 GLN A CA 1
ATOM 629 C C . GLN A 1 91 ? -1.085 -10.074 -3.417 1.00 90.25 91 GLN A C 1
ATOM 631 O O . GLN A 1 91 ? -0.741 -10.326 -2.265 1.00 90.25 91 GLN A O 1
ATOM 636 N N . ALA A 1 92 ? -0.296 -10.370 -4.459 1.00 90.06 92 ALA A N 1
ATOM 637 C CA . ALA A 1 92 ? 1.029 -10.974 -4.303 1.00 90.06 92 ALA A CA 1
ATOM 638 C C . ALA A 1 92 ? 2.011 -10.066 -3.536 1.00 90.06 92 ALA A C 1
ATOM 640 O O . ALA A 1 92 ? 2.985 -10.557 -2.964 1.00 90.06 92 ALA A O 1
ATOM 641 N N . ALA A 1 93 ? 1.741 -8.756 -3.475 1.00 91.62 93 ALA A N 1
ATOM 642 C CA . ALA A 1 93 ? 2.582 -7.799 -2.771 1.00 91.62 93 ALA A CA 1
ATOM 643 C C . ALA A 1 93 ? 2.428 -7.826 -1.246 1.00 91.62 93 ALA A C 1
ATOM 645 O O . ALA A 1 93 ? 3.310 -7.339 -0.541 1.00 91.62 93 ALA A O 1
ATOM 646 N N . LEU A 1 94 ? 1.343 -8.399 -0.714 1.00 91.19 94 LEU A N 1
ATOM 647 C CA . LEU A 1 94 ? 0.996 -8.283 0.705 1.00 91.19 94 LEU A CA 1
ATOM 648 C C . LEU A 1 94 ? 2.058 -8.865 1.637 1.00 91.19 94 LEU A C 1
ATOM 650 O O . LEU A 1 94 ? 2.489 -8.199 2.578 1.00 91.19 94 LEU A O 1
ATOM 654 N N . LYS A 1 95 ? 2.511 -10.094 1.372 1.00 91.75 95 LYS A N 1
ATOM 655 C CA . LYS A 1 95 ? 3.515 -10.757 2.213 1.00 91.75 95 LYS A CA 1
ATOM 656 C C . LYS A 1 95 ? 4.867 -10.018 2.184 1.00 91.75 95 LYS A C 1
ATOM 658 O O . LYS A 1 95 ? 5.388 -9.750 3.267 1.00 91.75 95 LYS A O 1
ATOM 663 N N . PRO A 1 96 ? 5.418 -9.634 1.015 1.00 92.50 96 PRO A N 1
ATOM 664 C CA . PRO A 1 96 ? 6.622 -8.803 0.951 1.00 92.50 96 PRO A CA 1
ATOM 665 C C . PRO A 1 96 ? 6.473 -7.439 1.636 1.00 92.50 96 PRO A C 1
ATOM 667 O O . PRO A 1 96 ? 7.353 -7.046 2.396 1.00 92.50 96 PRO A O 1
ATOM 670 N N . LEU A 1 97 ? 5.350 -6.740 1.434 1.00 92.31 97 LEU A N 1
ATOM 671 C CA . LEU A 1 97 ? 5.088 -5.442 2.070 1.00 92.31 97 LEU A CA 1
ATOM 672 C C . LEU A 1 97 ? 4.999 -5.554 3.589 1.00 92.31 97 LEU A C 1
ATOM 674 O O . LEU A 1 97 ? 5.510 -4.686 4.287 1.00 92.31 97 LEU A O 1
ATOM 678 N N . ARG A 1 98 ? 4.396 -6.627 4.106 1.00 88.62 98 ARG A N 1
ATOM 679 C CA . ARG A 1 98 ? 4.331 -6.884 5.546 1.00 88.62 98 ARG A CA 1
ATOM 680 C C . ARG A 1 98 ? 5.711 -7.157 6.133 1.00 88.62 98 ARG A C 1
ATOM 682 O O . ARG A 1 98 ? 6.089 -6.509 7.097 1.00 88.62 98 ARG A O 1
ATOM 689 N N . ALA A 1 99 ? 6.484 -8.046 5.509 1.00 89.56 99 ALA A N 1
ATOM 690 C CA . ALA A 1 99 ? 7.858 -8.307 5.937 1.00 89.56 99 ALA A CA 1
ATOM 691 C C . ALA A 1 99 ? 8.708 -7.028 5.911 1.00 89.56 99 ALA A C 1
ATOM 693 O O . ALA A 1 99 ? 9.537 -6.801 6.790 1.00 89.56 99 ALA A O 1
ATOM 694 N N . LYS A 1 100 ? 8.474 -6.167 4.914 1.00 89.00 100 LYS A N 1
ATOM 695 C CA . LYS A 1 100 ? 9.130 -4.871 4.812 1.00 89.00 100 LYS A CA 1
ATOM 696 C C . LYS A 1 100 ? 8.683 -3.921 5.923 1.00 89.00 100 LYS A C 1
ATOM 698 O O . LYS A 1 100 ? 9.552 -3.319 6.538 1.00 89.00 100 LYS A O 1
ATOM 703 N N . LEU A 1 101 ? 7.381 -3.825 6.205 1.00 86.06 101 LEU A N 1
ATOM 704 C CA . LEU A 1 101 ? 6.812 -3.012 7.286 1.00 86.06 101 LEU A CA 1
ATOM 705 C C . LEU A 1 101 ? 7.407 -3.388 8.648 1.00 86.06 101 LEU A C 1
ATOM 707 O O . LEU A 1 101 ? 7.821 -2.499 9.386 1.00 86.06 101 LEU A O 1
ATOM 711 N N . ASP A 1 102 ? 7.519 -4.688 8.928 1.00 83.38 102 ASP A N 1
ATOM 712 C CA . ASP A 1 102 ? 8.104 -5.224 10.165 1.00 83.38 102 ASP A CA 1
ATOM 713 C C . ASP A 1 102 ? 9.609 -4.906 10.285 1.00 83.38 102 ASP A C 1
ATOM 715 O O . ASP A 1 102 ? 10.146 -4.778 11.385 1.00 83.38 102 ASP A O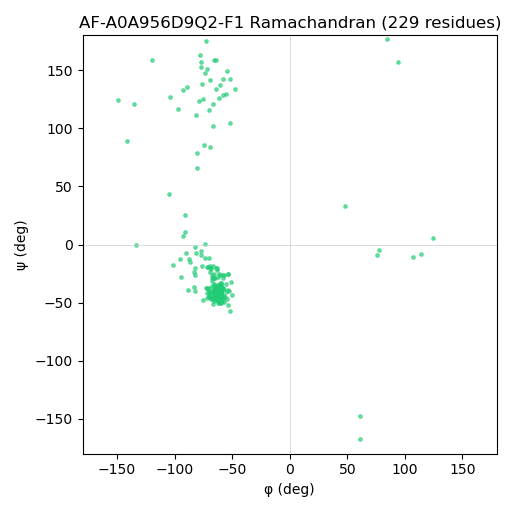 1
ATOM 719 N N . ALA A 1 103 ? 10.300 -4.765 9.149 1.00 84.56 103 ALA A N 1
ATOM 720 C CA . ALA A 1 103 ? 11.721 -4.436 9.082 1.00 84.56 103 ALA A CA 1
ATOM 721 C C . ALA A 1 103 ? 12.010 -2.925 9.090 1.00 84.56 103 ALA A C 1
ATOM 723 O O . ALA A 1 103 ? 13.171 -2.537 9.257 1.00 84.56 103 ALA A O 1
ATOM 724 N N . VAL A 1 104 ? 11.002 -2.063 8.893 1.00 79.69 104 VAL A N 1
ATOM 725 C CA . VAL A 1 104 ? 11.198 -0.610 8.961 1.00 79.69 104 VAL A CA 1
ATOM 726 C C . VAL A 1 104 ? 11.534 -0.242 10.411 1.00 79.69 104 VAL A C 1
ATOM 728 O O . VAL A 1 104 ? 10.721 -0.488 11.302 1.00 79.69 104 VAL A O 1
ATOM 731 N N . PRO A 1 105 ? 12.702 0.367 10.689 1.00 67.94 105 PRO A N 1
ATOM 732 C CA . PRO A 1 105 ? 13.073 0.728 12.048 1.00 67.94 105 PRO A CA 1
ATOM 733 C C . PRO A 1 105 ? 12.130 1.813 12.574 1.00 67.94 105 PRO A C 1
ATOM 735 O O . PRO A 1 105 ? 12.271 2.988 12.246 1.00 67.94 105 PRO A O 1
ATOM 738 N N . LEU A 1 106 ? 11.168 1.421 13.410 1.00 61.00 106 LEU A N 1
ATOM 739 C CA . LEU A 1 106 ? 10.268 2.333 14.110 1.00 61.00 106 LEU A CA 1
ATOM 740 C C . LEU A 1 106 ? 11.044 3.006 15.248 1.00 61.00 106 LEU A C 1
ATOM 742 O O . LEU A 1 106 ? 11.091 2.530 16.381 1.00 61.00 106 LEU A O 1
ATOM 746 N N . GLY A 1 107 ? 11.736 4.099 14.937 1.00 54.56 107 GLY A N 1
ATOM 747 C CA . GLY A 1 107 ? 12.488 4.847 15.937 1.00 54.56 107 GLY A CA 1
ATOM 748 C C . GLY A 1 107 ? 11.566 5.581 16.915 1.00 54.56 107 GLY A C 1
ATOM 749 O O . GLY A 1 107 ? 10.897 6.535 16.528 1.00 54.56 107 GLY A O 1
ATOM 750 N N . ALA A 1 108 ? 11.606 5.207 18.198 1.00 46.44 108 ALA A N 1
ATOM 751 C CA . ALA A 1 108 ? 11.027 5.981 19.305 1.00 46.44 108 ALA A CA 1
ATOM 752 C C . ALA A 1 108 ? 11.880 7.205 19.719 1.00 46.44 108 ALA A C 1
ATOM 754 O O . ALA A 1 108 ? 11.464 7.991 20.565 1.00 46.44 108 ALA A O 1
ATOM 755 N N . ALA A 1 109 ? 13.073 7.398 19.150 1.00 40.75 109 ALA A N 1
ATOM 756 C CA . ALA A 1 109 ? 14.023 8.411 19.603 1.00 40.75 109 ALA A CA 1
ATOM 757 C C . ALA A 1 109 ? 14.627 9.171 18.418 1.00 40.75 109 ALA A C 1
ATOM 759 O O . ALA A 1 109 ? 15.256 8.573 17.549 1.00 40.75 109 ALA A O 1
ATOM 760 N N . GLY A 1 110 ? 14.449 10.496 18.396 1.00 41.19 110 GLY A N 1
ATOM 761 C CA . GLY A 1 110 ? 15.178 11.382 17.480 1.00 41.19 110 GLY A CA 1
ATOM 762 C C . GLY A 1 110 ? 14.335 12.281 16.577 1.00 41.19 110 GLY A C 1
ATOM 763 O O . GLY A 1 110 ? 14.907 12.991 15.752 1.00 41.19 110 GLY A O 1
ATOM 764 N N . ALA A 1 111 ? 13.007 12.319 16.729 1.00 44.69 111 ALA A N 1
ATOM 765 C CA . ALA A 1 111 ? 12.222 13.407 16.152 1.00 44.69 111 ALA A CA 1
ATOM 766 C C . ALA A 1 111 ? 12.540 14.706 16.913 1.00 44.69 111 ALA A C 1
ATOM 768 O O . ALA A 1 111 ? 11.834 15.107 17.839 1.00 44.69 111 ALA A O 1
ATOM 769 N N . LEU A 1 112 ? 13.628 15.375 16.525 1.00 49.38 112 LEU A N 1
ATOM 770 C CA . LEU A 1 112 ? 13.714 16.819 16.687 1.00 49.38 112 LEU A CA 1
ATOM 771 C C . LEU A 1 112 ? 12.453 17.410 16.047 1.00 49.38 112 LEU A C 1
ATOM 773 O O . LEU A 1 112 ? 11.952 16.903 15.042 1.00 49.38 112 LEU A O 1
ATOM 777 N N . LYS A 1 113 ? 11.899 18.461 16.649 1.00 51.91 113 LYS A N 1
ATOM 778 C CA . LYS A 1 113 ? 10.689 19.124 16.153 1.00 51.91 113 LYS A CA 1
ATOM 779 C C . LYS A 1 113 ? 10.871 19.477 14.666 1.00 51.91 113 LYS A C 1
ATOM 781 O O . LYS A 1 113 ? 11.586 20.418 14.348 1.00 51.91 113 LYS A O 1
ATOM 786 N N . GLY A 1 114 ? 10.235 18.713 13.775 1.00 54.91 114 GLY A N 1
ATOM 787 C CA . GLY A 1 114 ? 10.310 18.906 12.322 1.00 54.91 114 GLY A CA 1
ATOM 788 C C . GLY A 1 114 ? 10.989 17.794 11.508 1.00 54.91 114 GLY A C 1
ATOM 789 O O . GLY A 1 114 ? 10.872 17.839 10.287 1.00 54.91 114 GLY A O 1
ATOM 790 N N . THR A 1 115 ? 11.632 16.784 12.112 1.00 55.44 115 THR A N 1
ATOM 791 C CA . THR A 1 115 ? 12.181 15.633 11.364 1.00 55.44 115 THR A CA 1
ATOM 792 C C . THR A 1 115 ? 11.312 14.380 11.522 1.00 55.44 115 THR A C 1
ATOM 794 O O . THR A 1 115 ? 11.013 13.982 12.651 1.00 55.44 115 THR A O 1
ATOM 797 N N . PRO A 1 116 ? 10.889 13.729 10.417 1.00 59.69 116 PRO A N 1
ATOM 798 C CA . PRO A 1 116 ? 10.235 12.426 10.487 1.00 59.69 116 PRO A CA 1
ATOM 799 C C . PRO A 1 116 ? 11.154 11.415 11.177 1.00 59.69 116 PRO A C 1
ATOM 801 O O . PRO A 1 116 ? 12.366 11.440 10.956 1.00 59.69 116 PRO A O 1
ATOM 804 N N . ALA A 1 117 ? 10.587 10.518 11.987 1.00 65.69 117 ALA A N 1
ATOM 805 C CA . ALA A 1 117 ? 11.348 9.400 12.536 1.00 65.69 117 ALA A CA 1
ATOM 806 C C . ALA A 1 117 ? 12.018 8.601 11.397 1.00 65.69 117 ALA A C 1
ATOM 808 O O . ALA A 1 117 ? 11.461 8.542 10.289 1.00 65.69 117 ALA A O 1
ATOM 809 N N . PRO A 1 118 ? 13.192 7.986 11.635 1.00 66.81 118 PRO A N 1
ATOM 810 C CA . PRO A 1 118 ? 13.786 7.060 10.677 1.00 66.81 118 PRO A CA 1
ATOM 811 C C . PRO A 1 118 ? 12.735 6.052 10.197 1.00 66.81 118 PRO A C 1
ATOM 813 O O . PRO A 1 118 ? 11.932 5.576 10.991 1.00 66.81 118 PRO A O 1
ATOM 816 N N . GLY A 1 119 ? 12.664 5.806 8.888 1.00 78.19 119 GLY A N 1
ATOM 817 C CA . GLY A 1 119 ? 11.688 4.873 8.316 1.00 78.19 119 GLY A CA 1
ATOM 818 C C . GLY A 1 119 ? 10.237 5.373 8.226 1.00 78.19 119 GLY A C 1
ATOM 819 O O . GLY A 1 119 ? 9.437 4.746 7.541 1.00 78.19 119 GLY A O 1
ATOM 820 N N . ALA A 1 120 ? 9.870 6.522 8.811 1.00 80.19 120 ALA A N 1
ATOM 821 C CA . ALA A 1 120 ? 8.478 6.997 8.799 1.00 80.19 120 ALA A CA 1
ATOM 822 C C . ALA A 1 120 ? 7.933 7.267 7.385 1.00 80.19 120 ALA A C 1
ATOM 824 O O . ALA A 1 120 ? 6.748 7.071 7.129 1.00 80.19 120 ALA A O 1
ATOM 825 N N . VAL A 1 121 ? 8.785 7.722 6.462 1.00 85.69 121 VAL A N 1
ATOM 826 C CA . VAL A 1 121 ? 8.402 7.950 5.057 1.00 85.69 121 VAL A CA 1
ATOM 827 C C . VAL A 1 121 ? 8.126 6.626 4.345 1.00 85.69 121 VAL A C 1
ATOM 829 O O . VAL A 1 121 ? 7.098 6.489 3.689 1.00 85.69 121 VAL A O 1
ATOM 832 N N . GLU A 1 122 ? 9.016 5.650 4.520 1.00 90.44 122 GLU A N 1
ATOM 833 C CA . GLU A 1 122 ? 8.894 4.315 3.930 1.00 90.44 122 GLU A CA 1
ATOM 834 C C . GLU A 1 122 ? 7.670 3.580 4.473 1.00 90.44 122 GLU A C 1
ATOM 836 O O . GLU A 1 122 ? 6.865 3.062 3.703 1.00 90.44 122 GLU A O 1
ATOM 841 N N . LYS A 1 123 ? 7.469 3.629 5.793 1.00 88.81 123 LYS A N 1
ATOM 842 C CA . LYS A 1 123 ? 6.282 3.094 6.455 1.00 88.81 123 LYS A CA 1
ATOM 843 C C . LYS A 1 123 ? 4.997 3.648 5.851 1.00 88.81 123 LYS A C 1
ATOM 845 O O . LYS A 1 123 ? 4.134 2.874 5.455 1.00 88.81 123 LYS A O 1
ATOM 850 N N . ARG A 1 124 ? 4.885 4.976 5.745 1.00 88.06 124 ARG A N 1
ATOM 851 C CA . ARG A 1 124 ? 3.697 5.622 5.166 1.00 88.06 124 ARG A CA 1
ATOM 852 C C . ARG A 1 124 ? 3.464 5.175 3.730 1.00 88.06 124 ARG A C 1
ATOM 854 O O . ARG A 1 124 ? 2.332 4.913 3.359 1.00 88.06 124 ARG A O 1
ATOM 861 N N . ALA A 1 125 ? 4.522 5.058 2.930 1.00 92.44 125 ALA A N 1
ATOM 862 C CA . ALA A 1 125 ? 4.395 4.561 1.566 1.00 92.44 125 ALA A CA 1
ATOM 863 C C . ALA A 1 125 ? 3.880 3.111 1.532 1.00 92.44 125 ALA A C 1
ATOM 865 O O . ALA A 1 125 ? 3.016 2.801 0.717 1.00 92.44 125 ALA A O 1
ATOM 866 N N . ILE A 1 126 ? 4.348 2.244 2.436 1.00 93.38 126 ILE A N 1
ATOM 867 C CA . ILE A 1 126 ? 3.845 0.869 2.574 1.00 93.38 126 ILE A CA 1
ATOM 868 C C . ILE A 1 126 ? 2.369 0.862 2.999 1.00 93.38 126 ILE A C 1
ATOM 870 O O . ILE A 1 126 ? 1.575 0.151 2.387 1.00 93.38 126 ILE A O 1
ATOM 874 N N . GLU A 1 127 ? 1.980 1.672 3.986 1.00 90.94 127 GLU A N 1
ATOM 875 C CA . GLU A 1 127 ? 0.582 1.827 4.418 1.00 90.94 127 GLU A CA 1
ATOM 876 C C . GLU A 1 127 ? -0.314 2.273 3.254 1.00 90.94 127 GLU A C 1
ATOM 878 O O . GLU A 1 127 ? -1.348 1.650 3.011 1.00 90.94 127 GLU A O 1
ATOM 883 N N . THR A 1 128 ? 0.133 3.248 2.454 1.00 92.12 128 THR A N 1
ATOM 884 C CA . THR A 1 128 ? -0.574 3.689 1.243 1.00 92.12 128 THR A CA 1
ATOM 885 C C . THR A 1 128 ? -0.722 2.566 0.210 1.00 92.12 128 THR A C 1
ATOM 887 O O . THR A 1 128 ? -1.748 2.475 -0.466 1.00 92.12 128 THR A O 1
ATOM 890 N N . VAL A 1 129 ? 0.278 1.692 0.047 1.00 94.50 129 VAL A N 1
ATOM 891 C CA . VAL A 1 129 ? 0.143 0.529 -0.847 1.00 94.50 129 VAL A CA 1
ATOM 892 C C . VAL A 1 129 ? -0.885 -0.453 -0.281 1.00 94.50 129 VAL A C 1
ATOM 894 O O . VAL A 1 129 ? -1.780 -0.881 -1.007 1.00 94.50 129 VAL A O 1
ATOM 897 N N . LEU A 1 130 ? -0.809 -0.777 1.013 1.00 92.88 130 LEU A N 1
ATOM 898 C CA . LEU A 1 130 ? -1.744 -1.693 1.672 1.00 92.88 130 LEU A CA 1
ATOM 899 C C . LEU A 1 130 ? -3.192 -1.183 1.594 1.00 92.88 130 LEU A C 1
ATOM 901 O O . LEU A 1 130 ? -4.093 -1.953 1.260 1.00 92.88 130 LEU A O 1
ATOM 905 N N . SER A 1 131 ? -3.427 0.109 1.828 1.00 90.00 131 SER A N 1
ATOM 906 C CA . SER A 1 131 ? -4.771 0.694 1.751 1.00 90.00 131 SER A CA 1
ATOM 907 C C . SER A 1 131 ? -5.355 0.628 0.338 1.00 90.00 131 SER A C 1
ATOM 909 O O . SER A 1 131 ? -6.538 0.325 0.178 1.00 90.00 131 SER A O 1
ATOM 911 N N . ARG A 1 132 ? -4.524 0.811 -0.696 1.00 91.25 132 ARG A N 1
ATOM 912 C CA . ARG A 1 132 ? -4.931 0.658 -2.103 1.00 91.25 132 ARG A CA 1
ATOM 913 C C . ARG A 1 132 ? -5.180 -0.793 -2.510 1.00 91.25 132 ARG A C 1
ATOM 915 O O . ARG A 1 132 ? -6.103 -1.046 -3.276 1.00 91.25 132 ARG A O 1
ATOM 922 N N . LEU A 1 133 ? -4.377 -1.739 -2.018 1.00 90.88 133 LEU A N 1
ATOM 923 C CA . LEU A 1 133 ? -4.569 -3.168 -2.296 1.00 90.88 133 LEU A CA 1
ATOM 924 C C . LEU A 1 133 ? -5.848 -3.704 -1.653 1.00 90.88 133 LEU A C 1
ATOM 926 O O . LEU A 1 133 ? -6.558 -4.512 -2.254 1.00 90.88 133 LEU A O 1
ATOM 930 N N . GLY A 1 134 ? -6.135 -3.257 -0.431 1.00 87.06 134 GLY A N 1
ATOM 931 C CA . GLY A 1 134 ? -7.304 -3.680 0.317 1.00 87.06 134 GLY A CA 1
ATOM 932 C C . GLY A 1 134 ? -7.365 -5.174 0.618 1.00 87.06 134 GLY A C 1
ATOM 933 O O . GLY A 1 134 ? -6.396 -5.921 0.487 1.00 87.06 134 GLY A O 1
ATOM 934 N N . GLY A 1 135 ? -8.545 -5.610 1.057 1.00 87.19 135 GLY A N 1
ATOM 935 C CA . GLY A 1 135 ? -8.771 -6.983 1.495 1.00 87.19 135 GLY A CA 1
ATOM 936 C C . GLY A 1 135 ? -8.380 -7.231 2.955 1.00 87.19 135 GLY A C 1
ATOM 937 O O . GLY A 1 135 ? -7.901 -6.347 3.664 1.00 87.19 135 GLY A O 1
ATOM 938 N N . LYS A 1 136 ? -8.628 -8.468 3.408 1.00 87.12 136 LYS A N 1
ATOM 939 C CA . LYS A 1 136 ? -8.512 -8.867 4.822 1.00 87.12 136 LYS A CA 1
ATOM 940 C C . LYS A 1 136 ? -7.119 -8.675 5.390 1.00 87.12 136 LYS A C 1
ATOM 942 O O . LYS A 1 136 ? -6.961 -8.147 6.486 1.00 87.12 136 LYS A O 1
ATOM 947 N N . GLU A 1 137 ? -6.122 -9.138 4.653 1.00 88.50 137 GLU A N 1
ATOM 948 C CA . GLU A 1 137 ? -4.740 -9.112 5.113 1.00 88.50 137 GLU A CA 1
ATOM 949 C C . GLU A 1 137 ? -4.191 -7.688 5.156 1.00 88.50 137 GLU A C 1
ATOM 951 O O . GLU A 1 137 ? -3.542 -7.326 6.135 1.00 88.50 137 GLU A O 1
ATOM 956 N N . ALA A 1 138 ? -4.511 -6.862 4.155 1.00 90.81 138 ALA A N 1
ATOM 957 C CA . ALA A 1 138 ? -4.097 -5.466 4.133 1.00 90.81 138 ALA A CA 1
ATOM 958 C C . ALA A 1 138 ? -4.736 -4.663 5.271 1.00 90.81 138 ALA A C 1
ATOM 960 O O . ALA A 1 138 ? -4.033 -3.955 5.986 1.00 90.81 138 ALA A O 1
ATOM 961 N N . LEU A 1 139 ? -6.048 -4.819 5.493 1.00 91.31 139 LEU A N 1
ATOM 962 C CA . LEU A 1 139 ? -6.733 -4.149 6.598 1.00 91.31 139 LEU A CA 1
ATOM 963 C C . LEU A 1 139 ? -6.175 -4.595 7.956 1.00 91.31 139 LEU A C 1
ATOM 965 O O . LEU A 1 139 ? -5.924 -3.758 8.821 1.00 91.31 139 LEU A O 1
ATOM 969 N N . GLY A 1 140 ? -5.927 -5.896 8.131 1.00 90.06 140 GLY A N 1
ATOM 970 C CA . GLY A 1 140 ? -5.293 -6.424 9.338 1.00 90.06 140 GLY A CA 1
ATOM 971 C C . GLY A 1 140 ? -3.891 -5.851 9.569 1.00 90.06 140 GLY A C 1
ATOM 972 O O . GLY A 1 140 ? -3.568 -5.474 10.692 1.00 90.06 140 GLY A O 1
ATOM 973 N N . ALA A 1 141 ? -3.079 -5.730 8.514 1.00 89.50 141 ALA A N 1
ATOM 974 C CA . ALA A 1 141 ? -1.747 -5.132 8.593 1.00 89.50 141 ALA A CA 1
ATOM 975 C C . ALA A 1 141 ? -1.797 -3.634 8.942 1.00 89.50 141 ALA A C 1
ATOM 977 O O . ALA A 1 141 ? -1.018 -3.181 9.776 1.00 89.50 141 ALA A O 1
ATOM 978 N N . LEU A 1 142 ? -2.742 -2.880 8.372 1.00 91.31 142 LEU A N 1
ATOM 979 C CA . LEU A 1 142 ? -2.947 -1.463 8.692 1.00 91.31 142 LEU A CA 1
ATOM 980 C C . LEU A 1 142 ? -3.360 -1.255 10.154 1.00 91.31 142 LEU A C 1
ATOM 982 O O . LEU A 1 142 ? -2.815 -0.388 10.833 1.00 91.31 142 LEU A O 1
ATOM 986 N N . LEU A 1 143 ? -4.292 -2.065 10.662 1.00 91.31 143 LEU A N 1
ATOM 987 C CA . LEU A 1 143 ? -4.721 -1.986 12.060 1.00 91.31 143 LEU A CA 1
ATOM 988 C C . LEU A 1 143 ? -3.592 -2.371 13.022 1.00 91.31 143 LEU A C 1
ATOM 990 O O . LEU A 1 143 ? -3.390 -1.677 14.016 1.00 91.31 143 LEU A O 1
ATOM 994 N N . ALA A 1 144 ? -2.819 -3.415 12.708 1.00 88.12 144 ALA A N 1
ATOM 995 C CA . ALA A 1 144 ? -1.627 -3.776 13.475 1.00 88.12 144 ALA A CA 1
ATOM 996 C C . ALA A 1 144 ? -0.578 -2.648 13.464 1.00 88.12 144 ALA A C 1
ATOM 998 O O . ALA A 1 144 ? -0.051 -2.289 14.514 1.00 88.12 144 ALA A O 1
ATOM 999 N N . GLY A 1 145 ? -0.358 -2.005 12.312 1.00 84.44 145 GLY A N 1
ATOM 1000 C CA . GLY A 1 145 ? 0.553 -0.865 12.185 1.00 84.44 145 GLY A CA 1
ATOM 1001 C C . GLY A 1 145 ? 0.175 0.331 13.066 1.00 84.44 145 GLY A C 1
ATOM 1002 O O . GLY A 1 145 ? 1.065 0.999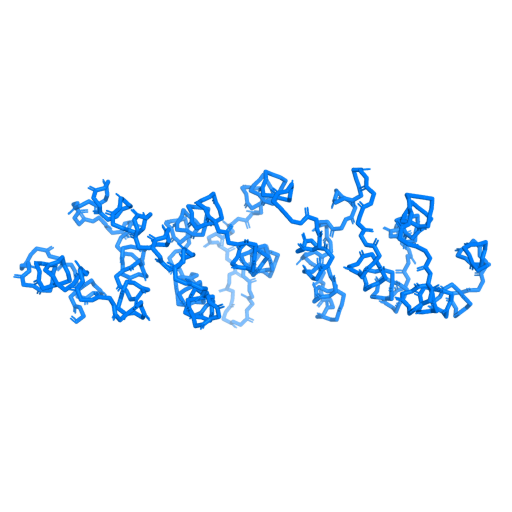 13.597 1.00 84.44 145 GLY A O 1
ATOM 1003 N N . ILE A 1 146 ? -1.127 0.563 13.289 1.00 87.50 146 ILE A N 1
ATOM 1004 C CA . ILE A 1 146 ? -1.620 1.577 14.237 1.00 87.50 146 ILE A CA 1
ATOM 1005 C C . ILE A 1 146 ? -1.343 1.174 15.691 1.00 87.50 146 ILE A C 1
ATOM 1007 O O . ILE A 1 146 ? -1.038 2.034 16.515 1.00 87.50 146 ILE A O 1
ATOM 1011 N N . VAL A 1 147 ? -1.456 -0.115 16.023 1.00 86.25 147 VAL A N 1
ATOM 1012 C CA . VAL A 1 147 ? -1.148 -0.628 17.370 1.00 86.25 147 VAL A CA 1
ATOM 1013 C C . VAL A 1 147 ? 0.334 -0.427 17.711 1.00 86.25 147 VAL A C 1
ATOM 1015 O O . VAL A 1 147 ? 0.662 -0.121 18.859 1.00 86.25 147 VAL A O 1
ATOM 1018 N N . ASP A 1 148 ? 1.222 -0.569 16.728 1.00 82.19 148 ASP A N 1
ATOM 1019 C CA . ASP A 1 148 ? 2.664 -0.372 16.915 1.00 82.19 148 ASP A CA 1
ATOM 1020 C C . ASP A 1 148 ? 3.084 1.106 16.845 1.00 82.19 148 ASP A C 1
ATOM 1022 O O . ASP A 1 148 ? 4.068 1.507 17.465 1.00 82.19 148 ASP A O 1
ATOM 1026 N N . ASP A 1 149 ? 2.319 1.939 16.138 1.00 79.31 149 ASP A N 1
ATOM 1027 C CA . ASP A 1 149 ? 2.528 3.384 16.036 1.00 79.31 149 ASP A CA 1
ATOM 1028 C C . ASP A 1 149 ? 1.194 4.140 16.046 1.00 79.31 149 ASP A C 1
ATOM 1030 O O . ASP A 1 149 ? 0.624 4.458 14.991 1.00 79.31 149 ASP A O 1
ATOM 1034 N N . PRO A 1 150 ? 0.709 4.494 17.242 1.00 83.44 150 PRO A N 1
ATOM 1035 C CA . PRO A 1 150 ? -0.527 5.246 17.410 1.00 83.44 150 PRO A CA 1
ATOM 1036 C C . PRO A 1 150 ? -0.601 6.557 16.617 1.00 83.44 150 PRO A C 1
ATOM 1038 O O . PRO A 1 150 ? -1.700 7.018 16.298 1.00 83.44 150 PRO A O 1
ATOM 1041 N N . ALA A 1 151 ? 0.537 7.177 16.271 1.00 82.56 151 ALA A N 1
ATOM 1042 C CA . ALA A 1 151 ? 0.552 8.437 15.529 1.00 82.56 151 ALA A CA 1
ATOM 1043 C C . ALA A 1 151 ? 0.067 8.272 14.075 1.00 82.56 151 ALA A C 1
ATOM 1045 O O . ALA A 1 151 ? -0.433 9.234 13.482 1.00 82.56 151 ALA A O 1
ATOM 1046 N N . SER A 1 152 ? 0.155 7.060 13.518 1.00 81.56 152 SER A N 1
ATOM 1047 C CA . SER A 1 152 ? -0.323 6.726 12.168 1.00 81.56 152 SER A CA 1
ATOM 1048 C C . SER A 1 152 ? -1.855 6.674 12.055 1.00 81.56 152 SER A C 1
ATOM 1050 O O . SER A 1 152 ? -2.395 6.845 10.959 1.00 81.56 152 SER A O 1
ATOM 1052 N N . ALA A 1 153 ? -2.575 6.529 13.180 1.00 87.00 153 ALA A N 1
ATOM 1053 C CA . ALA A 1 153 ? -4.017 6.266 13.218 1.00 87.00 153 ALA A CA 1
ATOM 1054 C C . ALA A 1 153 ? -4.843 7.221 12.346 1.00 87.00 153 ALA A C 1
ATOM 1056 O O . ALA A 1 153 ? -5.744 6.793 11.624 1.00 87.00 153 ALA A O 1
ATOM 1057 N N . ARG A 1 154 ? -4.537 8.525 12.386 1.00 87.50 154 ARG A N 1
ATOM 1058 C CA . ARG A 1 154 ? -5.274 9.545 11.619 1.00 87.50 154 ARG A CA 1
ATOM 1059 C C . ARG A 1 154 ? -5.098 9.369 10.113 1.00 87.50 154 ARG A C 1
ATOM 1061 O O . ARG A 1 154 ? -6.085 9.437 9.385 1.00 87.50 154 ARG A O 1
ATOM 1068 N N . THR A 1 155 ? -3.866 9.141 9.667 1.00 86.00 155 THR A N 1
ATOM 1069 C CA . THR A 1 155 ? -3.530 8.970 8.249 1.00 86.00 155 THR A CA 1
ATOM 1070 C C . THR A 1 155 ? -4.158 7.695 7.706 1.00 86.00 155 THR A C 1
ATOM 1072 O O . THR A 1 155 ? -4.908 7.758 6.735 1.00 86.00 155 THR A O 1
ATOM 1075 N N . VAL A 1 156 ? -3.958 6.568 8.395 1.00 88.38 156 VAL A N 1
ATOM 1076 C CA . VAL A 1 156 ? -4.532 5.273 8.003 1.00 88.38 156 VAL A CA 1
ATOM 1077 C C . VAL A 1 156 ? -6.062 5.342 7.958 1.00 88.38 156 VAL A C 1
ATOM 1079 O O . VAL A 1 156 ? -6.672 4.900 6.990 1.00 88.38 156 VAL A O 1
ATOM 1082 N N . THR A 1 157 ? -6.707 5.979 8.943 1.00 91.62 157 THR A N 1
ATOM 1083 C CA . THR A 1 157 ? -8.171 6.179 8.930 1.00 91.62 157 THR A CA 1
ATOM 1084 C C . THR A 1 157 ? -8.631 6.981 7.707 1.00 91.62 157 THR A C 1
ATOM 1086 O O . THR A 1 157 ? -9.670 6.673 7.123 1.00 91.62 157 THR A O 1
ATOM 1089 N N . HIS A 1 158 ? -7.882 8.015 7.310 1.00 91.31 158 HIS A N 1
ATOM 1090 C CA . HIS A 1 158 ? -8.215 8.829 6.140 1.00 91.31 158 HIS A CA 1
ATOM 1091 C C . HIS A 1 158 ? -8.092 8.030 4.834 1.00 91.31 158 HIS A C 1
ATOM 1093 O O . HIS A 1 158 ? -8.960 8.135 3.967 1.00 91.31 158 HIS A O 1
ATOM 1099 N N . GLU A 1 159 ? -7.055 7.205 4.698 1.00 88.06 159 GLU A N 1
ATOM 1100 C CA . GLU A 1 159 ? -6.896 6.319 3.540 1.00 88.06 159 GLU A CA 1
ATOM 1101 C C . GLU A 1 159 ? -8.001 5.259 3.476 1.00 88.06 159 GLU A C 1
ATOM 1103 O O . GLU A 1 159 ? -8.624 5.080 2.429 1.00 88.06 159 GLU A O 1
ATOM 1108 N N . LEU A 1 160 ? -8.327 4.628 4.608 1.00 90.69 160 LEU A N 1
ATOM 1109 C CA . LEU A 1 160 ? -9.431 3.669 4.697 1.00 90.69 160 LEU A CA 1
ATOM 1110 C C . LEU A 1 160 ? -10.783 4.315 4.361 1.00 90.69 160 LEU A C 1
ATOM 1112 O O . LEU A 1 160 ? -11.632 3.682 3.739 1.00 90.69 160 LEU A O 1
ATOM 1116 N N . ARG A 1 161 ? -10.993 5.591 4.711 1.00 91.25 161 ARG A N 1
ATOM 1117 C CA . ARG A 1 161 ? -12.187 6.341 4.290 1.00 91.25 161 ARG A CA 1
ATOM 1118 C C . ARG A 1 161 ? -12.262 6.480 2.770 1.00 91.25 161 ARG A C 1
ATOM 1120 O O . ARG A 1 161 ? -13.338 6.291 2.206 1.00 91.25 161 ARG A O 1
ATOM 1127 N N . ALA A 1 162 ? -11.153 6.831 2.118 1.00 88.19 162 ALA A N 1
ATOM 1128 C CA . ALA A 1 162 ? -11.103 6.922 0.659 1.00 88.19 162 ALA A CA 1
ATOM 1129 C C . ALA A 1 162 ? -11.408 5.557 0.022 1.00 88.19 162 ALA A C 1
ATOM 1131 O O . ALA A 1 162 ? -12.259 5.466 -0.857 1.00 88.19 162 ALA A O 1
ATOM 1132 N N . GLN A 1 163 ? -10.826 4.487 0.565 1.00 88.19 163 GLN A N 1
ATOM 1133 C CA . GLN A 1 163 ? -11.097 3.122 0.128 1.00 88.19 163 GLN A CA 1
ATOM 1134 C C . GLN A 1 163 ? -12.578 2.736 0.271 1.00 88.19 163 GLN A C 1
ATOM 1136 O O . GLN A 1 163 ? -13.154 2.163 -0.647 1.00 88.19 163 GLN A O 1
ATOM 1141 N N . VAL A 1 164 ? -13.219 3.062 1.399 1.00 90.19 164 VAL A N 1
ATOM 1142 C CA . VAL A 1 164 ? -14.653 2.797 1.617 1.00 90.19 164 VAL A CA 1
ATOM 1143 C C . VAL A 1 164 ? -15.533 3.554 0.620 1.00 90.19 164 VAL A C 1
ATOM 1145 O O . VAL A 1 164 ? -16.557 3.022 0.188 1.00 90.19 164 VAL A O 1
ATOM 1148 N N . LYS A 1 165 ? -15.141 4.777 0.244 1.00 89.12 165 LYS A N 1
ATOM 1149 C CA . LYS A 1 165 ? -15.871 5.594 -0.731 1.00 89.12 165 LYS A CA 1
ATOM 1150 C C . LYS A 1 165 ? -15.878 4.955 -2.123 1.00 89.12 165 LYS A C 1
ATOM 1152 O O . LYS A 1 165 ? -16.917 4.978 -2.777 1.00 89.12 165 LYS A O 1
ATOM 1157 N N . ASP A 1 166 ? -14.754 4.376 -2.533 1.00 86.38 166 ASP A N 1
ATOM 1158 C CA . ASP A 1 166 ? -14.586 3.768 -3.858 1.00 86.38 166 ASP A CA 1
ATOM 1159 C C . ASP A 1 166 ? -14.964 2.270 -3.884 1.00 86.38 166 ASP A C 1
ATOM 1161 O O . ASP A 1 166 ? -15.021 1.651 -4.946 1.00 86.38 166 ASP A O 1
ATOM 1165 N N . ALA A 1 167 ? -15.239 1.671 -2.720 1.00 87.75 167 ALA A N 1
ATOM 1166 C CA . ALA A 1 167 ? -15.568 0.258 -2.577 1.00 87.75 167 ALA A CA 1
ATOM 1167 C C . ALA A 1 167 ? -17.000 -0.083 -3.022 1.00 87.75 167 ALA A C 1
ATOM 1169 O O . ALA A 1 167 ? -17.975 0.580 -2.657 1.00 87.75 167 ALA A O 1
ATOM 1170 N N . ASP A 1 168 ? -17.139 -1.210 -3.723 1.00 89.19 168 ASP A N 1
ATOM 1171 C CA . ASP A 1 168 ? -18.438 -1.791 -4.056 1.00 89.19 168 ASP A CA 1
ATOM 1172 C C . ASP A 1 168 ? -19.136 -2.436 -2.836 1.00 89.19 168 ASP A C 1
ATOM 1174 O O . ASP A 1 168 ? -18.596 -2.541 -1.729 1.00 89.19 168 ASP A O 1
ATOM 1178 N N . GLY A 1 169 ? -20.370 -2.908 -3.031 1.00 88.94 169 GLY A N 1
ATOM 1179 C CA . GLY A 1 169 ? -21.155 -3.519 -1.958 1.00 88.94 169 GLY A CA 1
ATOM 1180 C C . GLY A 1 169 ? -20.540 -4.797 -1.368 1.00 88.94 169 GLY A C 1
ATOM 1181 O O . GLY A 1 169 ? -20.775 -5.097 -0.197 1.00 88.94 169 GLY A O 1
ATOM 1182 N N . HIS A 1 170 ? -19.758 -5.560 -2.134 1.00 88.69 170 HIS A N 1
ATOM 1183 C CA . HIS A 1 170 ? -19.075 -6.747 -1.621 1.00 88.69 170 HIS A CA 1
ATOM 1184 C C . HIS A 1 170 ? -17.869 -6.351 -0.760 1.00 88.69 170 HIS A C 1
ATOM 1186 O O . HIS A 1 170 ? -17.744 -6.820 0.375 1.00 88.69 170 HIS A O 1
ATOM 1192 N N . ALA A 1 171 ? -17.035 -5.439 -1.255 1.00 88.12 171 ALA A N 1
ATOM 1193 C CA . ALA A 1 171 ? -15.886 -4.898 -0.546 1.00 88.12 171 ALA A CA 1
ATOM 1194 C C . ALA A 1 171 ? -16.303 -4.202 0.760 1.00 88.12 171 ALA A C 1
ATOM 1196 O O . ALA A 1 171 ? -15.739 -4.507 1.810 1.00 88.12 171 ALA A O 1
ATOM 1197 N N . ARG A 1 172 ? -17.358 -3.372 0.748 1.00 91.69 172 ARG A N 1
ATOM 1198 C CA . ARG A 1 172 ? -17.899 -2.727 1.962 1.00 91.69 172 ARG A CA 1
ATOM 1199 C C . ARG A 1 172 ? -18.358 -3.743 3.010 1.00 91.69 172 ARG A C 1
ATOM 1201 O O . ARG A 1 172 ? -18.041 -3.588 4.188 1.00 91.69 172 ARG A O 1
ATOM 1208 N N . ARG A 1 173 ? -19.044 -4.819 2.597 1.00 91.25 173 ARG A N 1
ATOM 1209 C CA . ARG A 1 173 ? -19.428 -5.918 3.507 1.00 91.25 173 ARG A CA 1
ATOM 1210 C C . ARG A 1 173 ? -18.211 -6.630 4.088 1.00 91.25 173 ARG A C 1
ATOM 1212 O O . ARG A 1 173 ? -18.200 -6.919 5.282 1.00 91.25 173 ARG A O 1
ATOM 1219 N N . SER A 1 174 ? -17.198 -6.892 3.264 1.00 91.19 174 SER A N 1
ATOM 1220 C CA . SER A 1 174 ? -15.956 -7.520 3.713 1.00 91.19 174 SER A CA 1
ATOM 1221 C C . SER A 1 174 ? -15.223 -6.648 4.735 1.00 91.19 174 SER A C 1
ATOM 1223 O O . SER A 1 174 ? -14.821 -7.157 5.778 1.00 91.19 174 SER A O 1
ATOM 1225 N N . ILE A 1 175 ? -15.091 -5.343 4.469 1.00 91.75 175 ILE A N 1
ATOM 1226 C CA . ILE A 1 175 ? -14.483 -4.375 5.394 1.00 91.75 175 ILE A CA 1
ATOM 1227 C C . ILE A 1 175 ? -15.255 -4.370 6.716 1.00 91.75 175 ILE A C 1
ATOM 1229 O O . ILE A 1 175 ? -14.646 -4.530 7.771 1.00 91.75 175 ILE A O 1
ATOM 1233 N N . ARG A 1 176 ? -16.593 -4.280 6.671 1.00 93.62 176 ARG A N 1
ATOM 1234 C CA 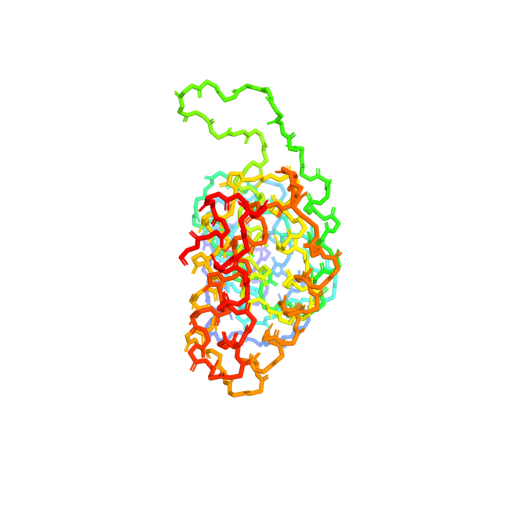. ARG A 1 176 ? -17.443 -4.323 7.872 1.00 93.62 176 ARG A CA 1
ATOM 1235 C C . ARG A 1 176 ? -17.135 -5.537 8.744 1.00 93.62 176 ARG A C 1
ATOM 1237 O O . ARG A 1 176 ? -16.790 -5.376 9.907 1.00 93.62 176 ARG A O 1
ATOM 1244 N N . THR A 1 177 ? -17.232 -6.740 8.176 1.00 93.06 177 THR A N 1
ATOM 1245 C CA . THR A 1 177 ? -17.043 -7.991 8.925 1.00 93.06 177 THR A CA 1
ATOM 1246 C C . THR A 1 177 ? -15.652 -8.078 9.553 1.00 93.06 177 THR A C 1
ATOM 1248 O O . THR A 1 177 ? -15.504 -8.594 10.657 1.00 93.06 177 THR A O 1
ATOM 1251 N N . GLN A 1 178 ? -14.629 -7.555 8.880 1.00 92.12 178 GLN A N 1
ATOM 1252 C CA . GLN A 1 178 ? -13.265 -7.543 9.406 1.00 92.12 178 GLN A CA 1
ATOM 1253 C C . GLN A 1 178 ? -13.090 -6.542 10.551 1.00 92.12 178 GLN A C 1
ATOM 1255 O O . GLN A 1 178 ? -12.463 -6.875 11.553 1.00 92.12 178 GLN A O 1
ATOM 1260 N N . LEU A 1 179 ? -13.670 -5.345 10.433 1.00 93.88 179 LEU A N 1
ATOM 1261 C CA . LEU A 1 179 ? -13.643 -4.340 11.497 1.00 93.88 179 LEU A CA 1
ATOM 1262 C C . LEU A 1 179 ? -14.439 -4.794 12.728 1.00 93.88 179 LEU A C 1
ATOM 1264 O O . LEU A 1 179 ? -13.978 -4.617 13.852 1.00 93.88 179 LEU A O 1
ATOM 1268 N N . GLU A 1 180 ? -15.600 -5.424 12.529 1.00 92.62 180 GLU A N 1
ATOM 1269 C CA . GLU A 1 180 ? -16.397 -6.022 13.608 1.00 92.62 180 GLU A CA 1
ATOM 1270 C C . GLU A 1 180 ? -15.618 -7.132 14.329 1.00 92.62 180 GLU A C 1
ATOM 1272 O O . GLU A 1 180 ? -15.597 -7.160 15.560 1.00 92.62 180 GLU A O 1
ATOM 1277 N N . ALA A 1 181 ? -14.933 -8.005 13.580 1.00 92.12 181 ALA A N 1
ATOM 1278 C CA . ALA A 1 181 ? -14.084 -9.050 14.149 1.00 92.12 181 ALA A CA 1
ATOM 1279 C C . ALA A 1 181 ? -12.924 -8.461 14.965 1.00 92.12 181 ALA A C 1
ATOM 1281 O O . ALA A 1 181 ? -12.746 -8.837 16.122 1.00 92.12 181 ALA A O 1
ATOM 1282 N N . PHE A 1 182 ? -12.203 -7.480 14.412 1.00 92.50 182 PHE A N 1
ATOM 1283 C CA . PHE A 1 182 ? -11.111 -6.791 15.104 1.00 92.50 182 PHE A CA 1
ATOM 1284 C C . PHE A 1 182 ? -11.578 -6.143 16.416 1.00 92.50 182 PHE A C 1
ATOM 1286 O O . PHE A 1 182 ? -10.964 -6.321 17.466 1.00 92.50 182 PHE A O 1
ATOM 1293 N N . LEU A 1 183 ? -12.702 -5.422 16.391 1.00 91.25 183 LEU A N 1
ATOM 1294 C CA . LEU A 1 183 ? -13.263 -4.808 17.596 1.00 91.25 183 LEU A CA 1
ATOM 1295 C C . LEU A 1 183 ? -13.763 -5.847 18.613 1.00 91.25 183 LEU A C 1
ATOM 1297 O O . LEU A 1 183 ? -13.760 -5.569 19.811 1.00 91.25 183 LEU A O 1
ATOM 1301 N N . GLY A 1 184 ? -14.191 -7.028 18.157 1.00 90.12 184 GLY A N 1
ATOM 1302 C CA . GLY A 1 184 ? -14.537 -8.159 19.017 1.00 90.12 184 GLY A CA 1
ATOM 1303 C C . GLY A 1 184 ? -13.317 -8.770 19.713 1.00 90.12 184 GLY A C 1
ATOM 1304 O O . GLY A 1 184 ? -13.353 -8.997 20.923 1.00 90.12 184 GLY A O 1
ATOM 1305 N N . GLU A 1 185 ? -12.225 -8.980 18.975 1.00 90.88 185 GLU A N 1
ATOM 1306 C CA . GLU A 1 185 ? -10.940 -9.461 19.506 1.00 90.88 185 GLU A CA 1
ATOM 1307 C C . GLU A 1 185 ? -10.334 -8.460 20.504 1.00 90.88 185 GLU A C 1
ATOM 1309 O O . GLU A 1 185 ? -9.829 -8.843 21.561 1.00 90.88 185 GLU A O 1
ATOM 1314 N N . HIS A 1 186 ? -10.482 -7.165 20.221 1.00 89.12 186 HIS A N 1
ATOM 1315 C CA . HIS A 1 186 ? -10.031 -6.057 21.062 1.00 89.12 186 HIS A CA 1
ATOM 1316 C C . HIS A 1 186 ? -11.195 -5.381 21.806 1.00 89.12 186 HIS A C 1
ATOM 1318 O O . HIS A 1 186 ? -11.282 -4.157 21.883 1.00 89.12 186 HIS A O 1
ATOM 1324 N N . ALA A 1 187 ? -12.121 -6.164 22.372 1.00 84.06 187 ALA A N 1
ATOM 1325 C CA . ALA A 1 187 ? -13.306 -5.621 23.051 1.00 84.06 187 ALA A CA 1
ATOM 1326 C C . ALA A 1 187 ? -13.001 -4.921 24.389 1.00 84.06 187 ALA A C 1
ATOM 1328 O O . ALA A 1 187 ? -13.828 -4.161 24.896 1.00 84.06 187 ALA A O 1
ATOM 1329 N N . LYS A 1 188 ? -11.844 -5.203 24.997 1.00 85.12 188 LYS A N 1
ATOM 1330 C CA . LYS A 1 188 ? -11.427 -4.591 26.263 1.00 85.12 188 LYS A CA 1
ATOM 1331 C C . LYS A 1 188 ? -10.647 -3.301 25.981 1.00 85.12 188 LYS A C 1
ATOM 1333 O O . LYS A 1 188 ? -9.764 -3.341 25.130 1.00 85.12 188 LYS A O 1
ATOM 1338 N N . PRO A 1 189 ? -10.917 -2.201 26.710 1.00 81.25 189 PRO A N 1
ATOM 1339 C CA . PRO A 1 189 ? -10.113 -0.988 26.611 1.00 81.25 189 PRO A CA 1
ATOM 1340 C C . PRO A 1 189 ? -8.647 -1.273 26.940 1.00 81.25 189 PRO A C 1
ATOM 1342 O O . PRO A 1 189 ? -8.345 -1.843 27.991 1.00 81.25 189 PRO A O 1
ATOM 1345 N N . ASP A 1 190 ? -7.754 -0.857 26.052 1.00 85.25 190 ASP A N 1
ATOM 1346 C CA . ASP A 1 190 ? -6.310 -1.000 26.205 1.00 85.25 190 ASP A CA 1
ATOM 1347 C C . ASP A 1 190 ? -5.628 0.169 25.499 1.00 85.25 190 ASP A C 1
ATOM 1349 O O . ASP A 1 190 ? -5.805 0.373 24.301 1.00 85.25 190 ASP A O 1
ATOM 1353 N N . ALA A 1 191 ? -4.792 0.899 26.239 1.00 83.25 191 ALA A N 1
ATOM 1354 C CA . ALA A 1 191 ? -4.067 2.061 25.743 1.00 83.25 191 ALA A CA 1
ATOM 1355 C C . ALA A 1 191 ? -3.298 1.789 24.443 1.00 83.25 191 ALA A C 1
ATOM 1357 O O . ALA A 1 191 ? -3.158 2.698 23.628 1.00 83.25 191 ALA A O 1
ATOM 1358 N N . LYS A 1 192 ? -2.802 0.557 24.260 1.00 85.56 192 LYS A N 1
ATOM 1359 C CA . LYS A 1 192 ? -2.054 0.169 23.062 1.00 85.56 192 LYS A CA 1
ATOM 1360 C C . LYS A 1 192 ? -2.960 0.024 21.835 1.00 85.56 192 LYS A C 1
ATOM 1362 O O . LYS A 1 192 ? -2.565 0.377 20.730 1.00 85.56 192 LYS A O 1
ATOM 1367 N N . THR A 1 193 ? -4.171 -0.499 22.017 1.00 87.62 193 THR A N 1
ATOM 1368 C CA . THR A 1 193 ? -5.080 -0.835 20.908 1.00 87.62 193 THR A CA 1
ATOM 1369 C C . THR A 1 193 ? -6.173 0.203 20.683 1.00 87.62 193 THR A C 1
ATOM 1371 O O . THR A 1 193 ? -6.730 0.263 19.590 1.00 87.62 193 THR A O 1
ATOM 1374 N N . ASP A 1 194 ? -6.446 1.068 21.660 1.00 89.38 194 ASP A N 1
ATOM 1375 C CA . ASP A 1 194 ? -7.466 2.116 21.587 1.00 89.38 194 ASP A CA 1
ATOM 1376 C C . ASP A 1 194 ? -7.347 3.026 20.345 1.00 89.38 194 ASP A C 1
ATOM 1378 O O . ASP A 1 194 ? -8.382 3.283 19.724 1.00 89.38 194 ASP A O 1
ATOM 1382 N N . PRO A 1 195 ? -6.148 3.438 19.881 1.00 89.75 195 PRO A N 1
ATOM 1383 C CA . PRO A 1 195 ? -6.010 4.189 18.630 1.00 89.75 195 PRO A CA 1
ATOM 1384 C C . PRO A 1 195 ? -6.505 3.411 17.401 1.00 89.75 195 PRO A C 1
ATOM 1386 O O . PRO A 1 195 ? -7.205 3.964 16.548 1.00 89.75 195 PRO A O 1
ATOM 1389 N N . ALA A 1 196 ? -6.196 2.112 17.327 1.00 90.75 196 ALA A N 1
ATOM 1390 C CA . ALA A 1 196 ? -6.648 1.231 16.252 1.00 90.75 196 ALA A CA 1
ATOM 1391 C C . ALA A 1 196 ? -8.152 0.931 16.362 1.00 90.75 196 ALA A C 1
ATOM 1393 O O . ALA A 1 196 ? -8.856 0.919 15.352 1.00 90.75 196 ALA A O 1
ATOM 1394 N N . ARG A 1 197 ? -8.681 0.773 17.584 1.00 92.94 197 ARG A N 1
ATOM 1395 C CA . ARG A 1 197 ? -10.125 0.638 17.844 1.00 92.94 197 ARG A CA 1
ATOM 1396 C C . ARG A 1 197 ? -10.882 1.892 17.407 1.00 92.94 197 ARG A C 1
ATOM 1398 O O . ARG A 1 197 ? -11.889 1.785 16.713 1.00 92.94 197 ARG A O 1
ATOM 1405 N N . ALA A 1 198 ? -10.381 3.080 17.744 1.00 91.06 198 ALA A N 1
ATOM 1406 C CA . ALA A 1 198 ? -10.972 4.350 17.331 1.00 91.06 198 ALA A CA 1
ATOM 1407 C C . ALA A 1 198 ? -10.955 4.525 15.803 1.00 91.06 198 ALA A C 1
ATOM 1409 O O . ALA A 1 198 ? -11.946 4.976 15.226 1.00 91.06 198 ALA A O 1
ATOM 1410 N N . ALA A 1 199 ? -9.863 4.137 15.135 1.00 91.94 199 ALA A N 1
ATOM 1411 C CA . ALA A 1 199 ? -9.790 4.099 13.675 1.00 91.94 199 ALA A CA 1
ATOM 1412 C C . ALA A 1 199 ? -10.851 3.153 13.084 1.00 91.94 199 ALA A C 1
ATOM 1414 O O . ALA A 1 199 ? -11.638 3.569 12.234 1.00 91.94 199 ALA A O 1
ATOM 1415 N N . ALA A 1 200 ? -10.939 1.918 13.588 1.00 93.06 200 ALA A N 1
ATOM 1416 C CA . ALA A 1 200 ? -11.917 0.929 13.140 1.00 93.06 200 ALA A CA 1
ATOM 1417 C C . ALA A 1 200 ? -13.369 1.414 13.304 1.00 93.06 200 ALA A C 1
ATOM 1419 O O . ALA A 1 200 ? -14.168 1.282 12.380 1.00 93.06 200 ALA A O 1
ATOM 1420 N N . ILE A 1 201 ? -13.701 2.043 14.435 1.00 92.44 201 ILE A N 1
ATOM 1421 C CA . ILE A 1 201 ? -15.029 2.623 14.698 1.00 92.44 201 ILE A CA 1
ATOM 1422 C C . ILE A 1 201 ? -15.358 3.741 13.705 1.00 92.44 201 ILE A C 1
ATOM 1424 O O . ILE A 1 201 ? -16.459 3.769 13.156 1.00 92.44 201 ILE A O 1
ATOM 1428 N N . LYS A 1 202 ? -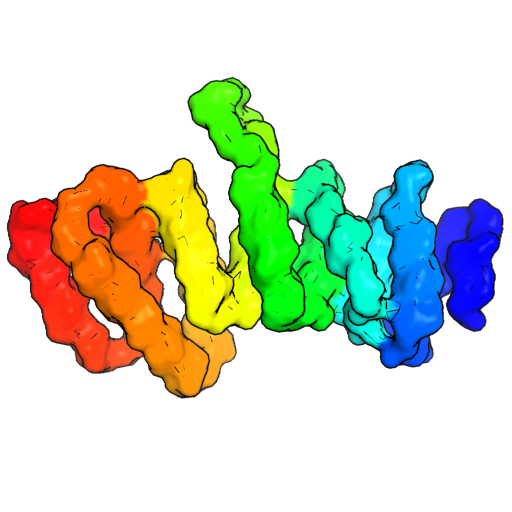14.407 4.640 13.424 1.00 92.50 202 LYS A N 1
ATOM 1429 C CA . LYS A 1 202 ? -14.603 5.711 12.433 1.00 92.50 202 LYS A CA 1
ATOM 1430 C C . LYS A 1 202 ? -14.852 5.151 11.038 1.00 92.50 202 LYS A C 1
ATOM 1432 O O . LYS A 1 202 ? -15.765 5.609 10.357 1.00 92.50 202 LYS A O 1
ATOM 1437 N N . VAL A 1 203 ? -14.080 4.142 10.631 1.00 92.25 203 VAL A N 1
ATOM 1438 C CA . VAL A 1 203 ? -14.255 3.492 9.326 1.00 92.25 203 VAL A CA 1
ATOM 1439 C C . VAL A 1 203 ? -15.592 2.751 9.250 1.00 92.25 203 VAL A C 1
ATOM 1441 O O . VAL A 1 203 ? -16.270 2.859 8.232 1.00 92.25 203 VAL A O 1
ATOM 1444 N N . LEU A 1 204 ? -16.034 2.091 10.329 1.00 92.75 204 LEU A N 1
ATOM 1445 C CA . LEU A 1 204 ? -17.387 1.525 10.413 1.00 92.75 204 LEU A CA 1
ATOM 1446 C C . LEU A 1 204 ? -18.474 2.595 10.248 1.00 92.75 204 LEU A C 1
ATOM 1448 O O . LEU A 1 204 ? -19.467 2.343 9.569 1.00 92.75 204 LEU A O 1
ATOM 1452 N N . GLY A 1 205 ? -18.278 3.785 10.819 1.00 90.75 205 GLY A N 1
ATOM 1453 C CA . GLY A 1 205 ? -19.166 4.928 10.609 1.00 90.75 205 GLY A CA 1
ATOM 1454 C C . GLY A 1 205 ? -19.218 5.373 9.143 1.00 90.75 205 GLY A C 1
ATOM 1455 O O . GLY A 1 205 ? -20.302 5.587 8.609 1.00 90.75 205 GLY A O 1
ATOM 1456 N N . TYR A 1 206 ? -18.071 5.432 8.457 1.00 91.50 206 TYR A N 1
ATOM 1457 C CA . TYR A 1 206 ? -18.003 5.786 7.030 1.00 91.50 206 TYR A CA 1
ATOM 1458 C C . TYR A 1 206 ? -18.650 4.760 6.096 1.00 91.50 206 TYR A C 1
ATOM 1460 O O . TYR A 1 206 ? -18.956 5.093 4.952 1.00 91.50 206 TYR A O 1
ATOM 1468 N N . LEU A 1 207 ? -18.865 3.521 6.550 1.00 90.75 207 LEU A N 1
ATOM 1469 C CA . LEU A 1 207 ? -19.611 2.535 5.770 1.00 90.75 207 LEU A CA 1
ATOM 1470 C C . LEU A 1 207 ? -21.098 2.882 5.656 1.00 90.75 207 LEU A C 1
ATOM 1472 O O . LEU A 1 207 ? -21.733 2.327 4.760 1.00 90.75 207 LEU A O 1
ATOM 1476 N N . GLU A 1 208 ? -21.636 3.748 6.528 1.00 87.12 208 GLU A N 1
ATOM 1477 C CA . GLU A 1 208 ? -23.051 4.165 6.541 1.00 87.12 208 GLU A CA 1
ATOM 1478 C C . GLU A 1 208 ? -24.022 2.968 6.457 1.00 87.12 208 GLU A C 1
ATOM 1480 O O . GLU A 1 208 ? -25.086 3.025 5.850 1.00 87.12 208 GLU A O 1
ATOM 1485 N N . ASP A 1 209 ? -23.620 1.840 7.047 1.00 89.06 209 ASP A N 1
ATOM 1486 C CA . ASP A 1 209 ? -24.370 0.589 7.036 1.00 89.06 209 ASP A CA 1
ATOM 1487 C C . ASP A 1 209 ? -25.166 0.481 8.337 1.00 89.06 209 ASP A C 1
ATOM 1489 O O . ASP A 1 209 ? -24.586 0.379 9.417 1.00 89.06 209 ASP A O 1
ATOM 1493 N N . GLU A 1 210 ? -26.497 0.463 8.244 1.00 88.75 210 GLU A N 1
ATOM 1494 C CA . GLU A 1 210 ? -27.399 0.397 9.403 1.00 88.75 210 GLU A CA 1
ATOM 1495 C C . GLU A 1 210 ? -27.091 -0.775 10.346 1.00 88.75 210 GLU A C 1
ATOM 1497 O O . GLU A 1 210 ? -27.350 -0.708 11.549 1.00 88.75 210 GLU A O 1
ATOM 1502 N N . ARG A 1 211 ? -26.483 -1.850 9.832 1.00 89.94 211 ARG A N 1
ATOM 1503 C CA . ARG A 1 211 ? -26.120 -3.025 10.632 1.00 89.94 211 ARG A CA 1
ATOM 1504 C C . ARG A 1 211 ? -24.992 -2.746 11.627 1.00 89.94 211 ARG A C 1
ATOM 1506 O O . ARG A 1 211 ? -24.877 -3.486 12.599 1.00 89.94 211 ARG A O 1
ATOM 1513 N N . THR A 1 212 ? -24.191 -1.696 11.430 1.00 89.12 212 THR A N 1
ATOM 1514 C CA . THR A 1 212 ? -23.119 -1.312 12.367 1.00 89.12 212 THR A CA 1
ATOM 1515 C C . THR A 1 212 ? -23.649 -0.486 13.543 1.00 89.12 212 THR A C 1
ATOM 1517 O O . THR A 1 212 ? -23.025 -0.451 14.607 1.00 89.12 212 THR A O 1
ATOM 1520 N N . VAL A 1 213 ? -24.833 0.125 13.403 1.00 86.88 213 VAL A N 1
ATOM 1521 C CA . VAL A 1 213 ? -25.430 1.040 14.391 1.00 86.88 213 VAL A CA 1
ATOM 1522 C C . VAL A 1 213 ? -25.543 0.425 15.792 1.00 86.88 213 VAL A C 1
ATOM 1524 O O . VAL A 1 213 ? -25.112 1.081 16.745 1.00 86.88 213 VAL A O 1
ATOM 1527 N N . PRO A 1 214 ? -26.038 -0.818 15.987 1.00 88.81 214 PRO A N 1
ATOM 1528 C CA . PRO A 1 214 ? -26.134 -1.403 17.326 1.00 88.81 214 PRO A CA 1
ATOM 1529 C C . PRO A 1 214 ? -24.776 -1.502 18.031 1.00 88.81 214 PRO A C 1
ATOM 1531 O O . PRO A 1 214 ? -24.677 -1.268 19.238 1.00 88.81 214 PRO A O 1
ATOM 1534 N N . MET A 1 215 ? -23.719 -1.814 17.277 1.00 87.00 215 MET A N 1
ATOM 1535 C CA . MET A 1 215 ? -22.360 -1.915 17.801 1.00 87.00 215 MET A CA 1
ATOM 1536 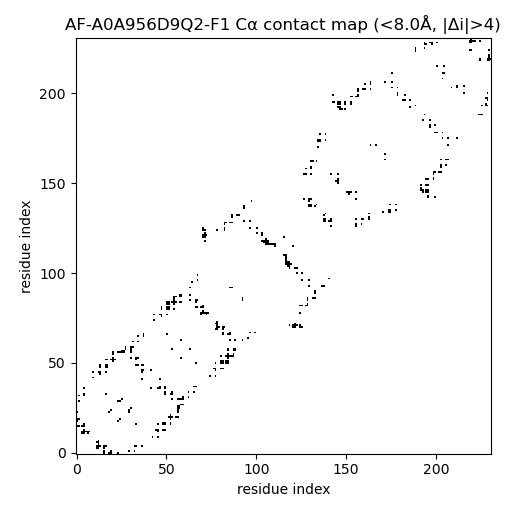C C . MET A 1 215 ? -21.787 -0.539 18.149 1.00 87.00 215 MET A C 1
ATOM 1538 O O . MET A 1 215 ? -21.262 -0.364 19.250 1.00 87.00 215 MET A O 1
ATOM 1542 N N . LEU A 1 216 ? -21.940 0.442 17.256 1.00 87.50 216 LEU A N 1
ATOM 1543 C CA . LEU A 1 216 ? -21.483 1.817 17.476 1.00 87.50 216 LEU A CA 1
ATOM 1544 C C . LEU A 1 216 ? -22.158 2.438 18.708 1.00 87.50 216 LEU A C 1
ATOM 1546 O O . LEU A 1 216 ? -21.481 2.974 19.584 1.00 87.50 216 LEU A O 1
ATOM 1550 N N . VAL A 1 217 ? -23.479 2.274 18.846 1.00 86.75 217 VAL A N 1
ATOM 1551 C CA . VAL A 1 217 ? -24.240 2.759 20.009 1.00 86.75 217 VAL A CA 1
ATOM 1552 C C . VAL A 1 217 ? -23.794 2.074 21.302 1.00 86.75 217 VAL A C 1
ATOM 1554 O O . VAL A 1 217 ? -23.676 2.732 22.338 1.00 86.75 217 VAL A O 1
ATOM 1557 N N . LYS A 1 218 ? -23.534 0.759 21.267 1.00 87.12 218 LYS A N 1
ATOM 1558 C CA . LYS A 1 218 ? -23.039 0.011 22.433 1.00 87.12 218 LYS A CA 1
ATOM 1559 C C . LYS A 1 218 ? -21.687 0.544 22.913 1.00 87.12 218 LYS A C 1
ATOM 1561 O O . LYS A 1 218 ? -21.494 0.681 24.119 1.00 87.12 218 LYS A O 1
ATOM 1566 N N . LEU A 1 219 ? -20.775 0.847 21.989 1.00 85.25 219 LEU A N 1
ATOM 1567 C CA . LEU A 1 219 ? -19.449 1.388 22.301 1.00 85.25 219 LEU A CA 1
ATOM 1568 C C . LEU A 1 219 ? -19.536 2.832 22.817 1.00 85.25 219 LEU A C 1
ATOM 1570 O O . LEU A 1 219 ? -18.959 3.134 23.859 1.00 85.25 219 LEU A O 1
ATOM 1574 N N . ALA A 1 220 ? -20.336 3.689 22.176 1.00 82.81 220 ALA A N 1
ATOM 1575 C CA . ALA A 1 220 ? -20.530 5.078 22.600 1.00 82.81 220 ALA A CA 1
ATOM 1576 C C . ALA A 1 220 ? -21.118 5.194 24.021 1.00 82.81 220 ALA A C 1
ATOM 1578 O O . ALA A 1 220 ? -20.727 6.064 24.801 1.00 82.81 220 ALA A O 1
ATOM 1579 N N . LYS A 1 221 ? -22.031 4.284 24.392 1.00 83.81 221 LYS A N 1
ATOM 1580 C CA . LYS A 1 221 ? -22.672 4.256 25.719 1.00 83.81 221 LYS A CA 1
ATOM 1581 C C . LYS A 1 221 ? -21.828 3.598 26.814 1.00 83.81 221 LYS A C 1
ATOM 1583 O O . LYS A 1 221 ? -22.239 3.628 27.973 1.00 83.81 221 LYS A O 1
ATOM 1588 N N . ASN A 1 222 ? -20.690 2.981 26.494 1.00 80.19 222 ASN A N 1
ATOM 1589 C CA . ASN A 1 222 ? -19.891 2.257 27.478 1.00 80.19 222 ASN A CA 1
ATOM 1590 C C . ASN A 1 222 ? -18.998 3.224 28.294 1.00 80.19 222 ASN A C 1
ATOM 1592 O O . ASN A 1 222 ? -18.010 3.750 27.775 1.00 80.19 222 ASN A O 1
ATOM 1596 N N . PRO A 1 223 ? -19.263 3.419 29.604 1.00 72.94 223 PRO A N 1
ATOM 1597 C CA . PRO A 1 223 ? -18.531 4.364 30.447 1.00 72.94 223 PRO A CA 1
ATOM 1598 C C . PRO A 1 223 ? -17.114 3.895 30.809 1.00 72.94 223 PRO A C 1
ATOM 1600 O O . PRO A 1 223 ? -16.410 4.605 31.527 1.00 72.94 223 PRO A O 1
ATOM 1603 N N . LYS A 1 224 ? -16.686 2.718 30.340 1.00 76.19 224 LYS A N 1
ATOM 1604 C CA . LYS A 1 224 ? -15.310 2.223 30.479 1.00 76.19 224 LYS A CA 1
ATOM 1605 C C . LYS A 1 224 ? -14.440 2.518 29.255 1.00 76.19 224 LYS A C 1
ATOM 1607 O O . LYS A 1 224 ? -13.226 2.381 29.346 1.00 76.19 224 LYS A O 1
ATOM 1612 N N . GLU A 1 225 ? -15.032 2.929 28.134 1.00 75.69 225 GLU A N 1
ATOM 1613 C CA . GLU A 1 225 ? -14.274 3.258 26.921 1.00 75.69 225 GLU A CA 1
ATOM 1614 C C . GLU A 1 225 ? -13.501 4.560 27.091 1.00 75.69 225 GLU A C 1
ATOM 1616 O O . GLU A 1 225 ? -13.940 5.450 27.817 1.00 75.69 225 GLU A O 1
ATOM 1621 N N . ARG A 1 226 ? -12.366 4.723 26.416 1.00 67.31 226 ARG A N 1
ATOM 1622 C CA . ARG A 1 226 ? -11.656 6.009 26.422 1.00 67.31 226 ARG A CA 1
ATOM 1623 C C . ARG A 1 226 ? -12.341 7.023 25.504 1.00 67.31 226 ARG A C 1
ATOM 1625 O O . ARG A 1 226 ? -13.048 6.645 24.575 1.00 67.31 226 ARG A O 1
ATOM 1632 N N . GLY A 1 227 ? -12.122 8.317 25.754 1.00 66.44 227 GLY A N 1
ATOM 1633 C CA . GLY A 1 227 ? -12.760 9.404 24.994 1.00 66.44 227 GLY A CA 1
ATOM 1634 C C . GLY A 1 227 ? -12.500 9.354 23.483 1.00 66.44 227 GLY A C 1
ATOM 1635 O O . GLY A 1 227 ? -13.331 9.790 22.705 1.00 66.44 227 GLY A O 1
ATOM 1636 N N . GLU A 1 228 ? -11.392 8.751 23.053 1.00 66.75 228 GLU A N 1
ATOM 1637 C CA . GLU A 1 228 ? -11.067 8.562 21.631 1.00 66.75 228 GLU A CA 1
ATOM 1638 C C . GLU A 1 228 ? -12.017 7.580 20.919 1.00 66.75 228 GLU A C 1
ATOM 1640 O O . GLU A 1 228 ? -12.261 7.720 19.718 1.00 66.75 228 GLU A O 1
ATOM 1645 N N . VAL A 1 229 ? -12.564 6.622 21.677 1.00 62.56 229 VAL A N 1
ATOM 1646 C CA . VAL A 1 229 ? -13.455 5.532 21.240 1.00 62.56 229 VAL A CA 1
ATOM 1647 C C . VAL A 1 229 ? -14.935 5.917 21.419 1.00 62.56 229 VAL A C 1
ATOM 1649 O O . VAL A 1 229 ? -15.786 5.454 20.662 1.00 62.56 229 VAL A O 1
ATOM 1652 N N . ARG A 1 230 ? -15.247 6.799 22.381 1.00 60.06 230 ARG A N 1
ATOM 1653 C CA . ARG A 1 230 ? -16.572 7.423 22.554 1.00 60.06 230 ARG A CA 1
ATOM 1654 C C . ARG A 1 230 ? -16.722 8.597 21.577 1.00 60.06 230 ARG A C 1
ATOM 1656 O O . ARG A 1 230 ? -16.497 9.741 21.956 1.00 60.06 230 ARG A O 1
ATOM 1663 N N . GLN A 1 231 ? -17.005 8.303 20.312 1.00 55.34 231 GLN A N 1
ATOM 1664 C CA . GLN A 1 231 ? -17.309 9.318 19.291 1.00 55.34 231 GLN A CA 1
ATOM 1665 C C . GLN A 1 231 ? -18.794 9.681 19.339 1.00 55.34 231 GLN A C 1
ATOM 1667 O O . GLN A 1 231 ? -19.612 8.740 19.467 1.00 55.34 231 GLN A O 1
#

Sequence (231 aa):
MAALLGHDDEEVRVAAAVVLREQGPADAATAGALVGLLAEGSGLLEQRATLRALAKLGLANGALDRVLPFLGARDDGVRAAAIEAAVSAGQAALKPLRAKLDAVPLGAAGALKGTPAPGAVEKRAIETVLSRLGGKEALGALLAGIVDDPASARTVTHELRAQVKDADGHARRSIRTQLEAFLGEHAKPDAKTDPARAAAIKVLGYLEDERTVPMLVKLAKNPKERGEVRQ

Secondary structure (DSSP, 8-state):
-GGGGG-S-HHHHHHHHHHHHHH----HHHHHHHHHTSSTT--HHHHHHHHHHHHHH-PPTTTHHHHGGGGG-SSHHHHHHHHHHHHHTGGGGHHHHHHHHHHS---SS---TT-PPTTHHHHHHHHHHHHHH-HHHHHHHHHHHHHH-GGGHHHHHHHHHHHHHH--HHHHHHHHHHHHHHHHHT-S--TTTHHHHHHHHHHHHHTT-GGGHHHHHHHHT-TTS-TTT--

Mean predicted aligned error: 6.85 Å

pLDDT: mean 86.44, std 10.64, range [40.75, 96.69]

Foldseek 3Di:
DLVQCPPPDLVSVLVVLQCCLVPNALDQSSLVSLLVQLDPPHDPSSLLSSLSSCLRSDHHVPSLVSLLVQCPPPDPSSNVSSLSNLLRNAPVSLVVLLVVLVVQPPDPDDPDPPDDDRSNSSNLSSLLSLLSNDDLSSLVSLLVSCLVPVVCLVVSLVSLLVSLVPDDPVRLVRLLVNLVVVCVVVVADDPSNLSSNLSSLSSNVSNVDPVCVVVLVVQLPDPRRDPSSND

Solvent-accessible surface area (backbone atoms only — not comparable to full-atom values): 12439 Å² total; per-residue (Å²): 106,73,73,39,58,74,45,92,49,64,68,53,23,28,52,32,28,48,49,38,43,75,73,45,71,70,42,60,67,51,27,48,54,44,56,63,53,64,47,94,86,56,50,71,65,40,40,26,29,32,28,44,18,32,27,67,43,33,64,32,91,78,42,58,74,67,39,56,67,33,30,55,42,89,50,65,64,38,19,53,19,23,35,48,26,51,42,49,48,42,80,75,35,52,66,60,48,49,58,46,54,75,64,44,57,81,51,93,73,76,58,53,98,88,46,78,37,58,47,47,64,26,48,50,38,48,51,55,29,33,49,72,62,40,61,72,67,30,51,50,51,52,43,50,50,12,41,78,34,56,85,45,26,65,60,54,37,51,47,48,42,53,44,55,71,76,42,51,76,66,54,47,51,53,52,47,56,50,43,54,49,51,45,58,78,56,64,65,80,40,89,59,46,42,44,27,48,26,29,42,52,52,47,51,55,69,60,73,46,77,83,49,48,69,58,54,52,52,47,44,70,37,91,78,52,53,74,77,51,41,112

Nearest PDB structures (foldseek):
  1g3j-assembly1_A  TM=4.117E-01  e=2.794E-02  Homo sapiens
  6igx-assembly1_B  TM=3.927E-01  e=4.292E-02  Homo sapiens
  7abg-assembly1_u  TM=3.469E-01  e=1.930E-01  Homo sapiens
  4zj7-assembly1_A  TM=3.085E-01  e=2.965E-01  Saccharomyces cerevisiae S288C
  6g90-assembly1_O  TM=3.835E-01  e=1.172E+00  Saccharomyces cerevisiae